Protein AF-A0AAX4AL35-F1 (afdb_monomer_lite)

Structure (mmCIF, N/CA/C/O backbone):
data_AF-A0AAX4AL35-F1
#
_entry.id   AF-A0AAX4AL35-F1
#
loop_
_atom_site.group_PDB
_atom_site.id
_atom_site.type_symbol
_atom_site.label_atom_id
_atom_site.label_alt_id
_atom_site.label_comp_id
_atom_site.label_asym_id
_atom_site.label_entity_id
_atom_site.label_seq_id
_atom_site.pdbx_PDB_ins_code
_atom_site.Cartn_x
_atom_site.Cartn_y
_atom_site.Cartn_z
_atom_site.occupancy
_atom_site.B_iso_or_equiv
_atom_site.auth_seq_id
_atom_site.auth_comp_id
_atom_site.auth_asym_id
_atom_site.auth_atom_id
_atom_site.pdbx_PDB_model_num
ATOM 1 N N . MET A 1 1 ? 37.968 -9.953 -41.962 1.00 56.62 1 MET A N 1
ATOM 2 C CA . MET A 1 1 ? 36.852 -9.173 -42.548 1.00 56.62 1 MET A CA 1
ATOM 3 C C . MET A 1 1 ? 35.484 -9.630 -42.019 1.00 56.62 1 MET A C 1
ATOM 5 O O . MET A 1 1 ? 34.778 -8.810 -41.446 1.00 56.62 1 MET A O 1
ATOM 9 N N . SER A 1 2 ? 35.133 -10.922 -42.108 1.00 58.47 2 SER A N 1
ATOM 10 C CA . SER A 1 2 ? 33.826 -11.480 -41.683 1.00 58.47 2 SER A CA 1
ATOM 11 C C . SER A 1 2 ? 33.411 -11.141 -40.239 1.00 58.47 2 SER A C 1
ATOM 13 O O . SER A 1 2 ? 32.358 -10.548 -40.029 1.00 58.47 2 SER A O 1
ATOM 15 N N . LEU A 1 3 ? 34.274 -11.395 -39.247 1.00 52.25 3 LEU A N 1
ATOM 16 C CA . LEU A 1 3 ? 33.998 -11.146 -37.816 1.00 52.25 3 LEU A CA 1
ATOM 17 C C . LEU A 1 3 ? 33.695 -9.676 -37.461 1.00 52.25 3 LEU A C 1
ATOM 19 O O . LEU A 1 3 ? 32.993 -9.398 -36.490 1.00 52.25 3 LEU A O 1
ATOM 23 N N . ILE A 1 4 ? 34.238 -8.722 -38.224 1.00 65.88 4 ILE A N 1
ATOM 24 C CA . ILE A 1 4 ? 34.006 -7.282 -38.016 1.00 65.88 4 ILE A CA 1
ATOM 25 C C . ILE A 1 4 ? 32.660 -6.875 -38.629 1.00 65.88 4 ILE A C 1
ATO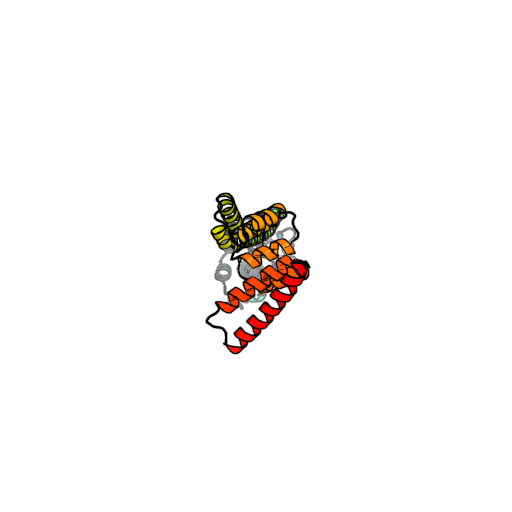M 27 O O . ILE A 1 4 ? 31.941 -6.060 -38.053 1.00 65.88 4 ILE A O 1
ATOM 31 N N . LEU A 1 5 ? 32.302 -7.465 -39.771 1.00 71.19 5 LEU A N 1
ATOM 32 C CA . LEU A 1 5 ? 31.045 -7.209 -40.473 1.00 71.19 5 LEU A CA 1
ATOM 33 C C . LEU A 1 5 ? 29.833 -7.808 -39.743 1.00 71.19 5 LEU A C 1
ATOM 35 O O . LEU A 1 5 ? 28.769 -7.197 -39.754 1.00 71.19 5 LEU A O 1
ATOM 39 N N . GLU A 1 6 ? 29.990 -8.937 -39.041 1.00 70.25 6 GLU A N 1
ATOM 40 C CA . GLU A 1 6 ? 28.919 -9.528 -38.217 1.00 70.25 6 GLU A CA 1
ATOM 41 C C . GLU A 1 6 ? 28.481 -8.640 -37.046 1.00 70.25 6 GLU A C 1
ATOM 43 O O . GLU A 1 6 ? 27.330 -8.701 -36.615 1.00 70.25 6 GLU A O 1
ATOM 48 N N . ARG A 1 7 ? 29.384 -7.800 -36.525 1.00 71.69 7 ARG A N 1
ATOM 49 C CA . ARG A 1 7 ? 29.086 -6.876 -35.420 1.00 71.69 7 ARG A CA 1
ATOM 50 C C . ARG A 1 7 ? 28.431 -5.573 -35.881 1.00 71.69 7 ARG A C 1
ATOM 52 O O . ARG A 1 7 ? 28.004 -4.794 -35.032 1.00 71.69 7 ARG A O 1
ATOM 59 N N . LYS A 1 8 ? 28.370 -5.325 -37.193 1.00 82.00 8 LYS A N 1
ATOM 60 C CA . LYS A 1 8 ? 27.785 -4.116 -37.779 1.00 82.00 8 LYS A CA 1
ATOM 61 C C . LYS A 1 8 ? 26.294 -4.291 -38.049 1.00 82.00 8 LYS A C 1
ATOM 63 O O . LYS A 1 8 ? 25.829 -5.336 -38.513 1.00 82.00 8 LYS A O 1
ATOM 68 N N . SER A 1 9 ? 25.540 -3.229 -37.797 1.00 86.00 9 SER A N 1
ATOM 69 C CA . SER A 1 9 ? 24.125 -3.136 -38.162 1.00 86.00 9 SER A CA 1
ATOM 70 C C . SER A 1 9 ? 23.922 -3.275 -39.681 1.00 86.00 9 SER A C 1
ATOM 72 O O . SER A 1 9 ? 24.859 -3.152 -40.470 1.00 86.00 9 SER A O 1
ATOM 74 N N . GLU A 1 10 ? 22.693 -3.569 -40.115 1.00 85.94 10 GLU A N 1
ATOM 75 C CA . GLU A 1 10 ? 22.352 -3.614 -41.550 1.00 85.94 10 GLU A CA 1
ATOM 76 C C . GLU A 1 10 ? 22.620 -2.260 -42.232 1.00 85.94 10 GLU A C 1
ATOM 78 O O . GLU A 1 10 ? 23.186 -2.233 -43.322 1.00 85.94 10 GLU A O 1
ATOM 83 N N . LEU A 1 11 ? 22.315 -1.142 -41.560 1.00 87.44 11 LEU A N 1
ATOM 84 C CA . LEU A 1 11 ? 22.583 0.212 -42.060 1.00 87.44 11 LEU A CA 1
ATOM 85 C C . LEU A 1 11 ? 24.074 0.466 -42.297 1.00 87.44 11 LEU A C 1
ATOM 87 O O . LEU A 1 11 ? 24.451 0.926 -43.370 1.00 87.44 11 LEU A O 1
ATOM 91 N N . GLU A 1 12 ? 24.926 0.121 -41.331 1.00 87.06 12 GLU A N 1
ATOM 92 C CA . GLU A 1 12 ? 26.377 0.283 -41.477 1.00 87.06 12 GLU A CA 1
ATOM 93 C C . GLU A 1 12 ? 26.938 -0.587 -42.609 1.00 87.06 12 GLU A C 1
ATOM 95 O O . GLU A 1 12 ? 27.861 -0.176 -43.304 1.00 87.06 12 GLU A O 1
ATOM 100 N N . ARG A 1 13 ? 26.388 -1.790 -42.821 1.00 89.88 13 ARG A N 1
ATOM 101 C CA . ARG A 1 13 ? 26.789 -2.659 -43.939 1.00 89.88 13 ARG A CA 1
ATOM 102 C C . ARG A 1 13 ? 26.385 -2.070 -45.291 1.00 89.88 13 ARG A C 1
ATOM 104 O O . ARG A 1 13 ? 27.194 -2.092 -46.212 1.00 89.88 13 ARG A O 1
ATOM 111 N N . LEU A 1 14 ? 25.186 -1.498 -45.400 1.00 91.25 14 LEU A N 1
ATOM 112 C CA . LEU A 1 14 ? 24.745 -0.785 -46.605 1.00 91.25 14 LEU A CA 1
ATOM 113 C C . LEU A 1 14 ? 25.634 0.436 -46.897 1.00 91.25 14 LEU A C 1
ATOM 115 O O . LEU A 1 14 ? 26.021 0.646 -48.042 1.00 91.25 14 LEU A O 1
ATOM 119 N N . GLU A 1 15 ? 26.021 1.201 -45.873 1.00 89.81 15 GLU A N 1
ATOM 120 C CA . GLU A 1 15 ? 26.948 2.335 -46.022 1.00 89.81 15 GLU A CA 1
ATOM 121 C C . GLU A 1 15 ? 28.336 1.899 -46.520 1.00 89.81 15 GLU A C 1
ATOM 123 O O . GLU A 1 15 ? 28.905 2.558 -47.392 1.00 89.81 15 GLU A O 1
ATOM 128 N N . LEU A 1 16 ? 28.856 0.764 -46.039 1.00 88.88 16 LEU A N 1
ATOM 129 C CA . LEU A 1 16 ? 30.120 0.202 -46.531 1.00 88.88 16 LEU A CA 1
ATOM 130 C C . LEU A 1 16 ? 30.044 -0.184 -48.015 1.00 88.88 16 LEU A C 1
ATOM 132 O O . LEU A 1 16 ? 30.993 0.050 -48.756 1.00 88.88 16 LEU A O 1
ATOM 136 N N . ILE A 1 17 ? 28.922 -0.734 -48.482 1.00 90.38 17 ILE A N 1
ATOM 137 C CA . ILE A 1 17 ? 28.759 -1.093 -49.902 1.00 90.38 17 ILE A CA 1
ATOM 138 C C . ILE A 1 17 ? 28.773 0.158 -50.786 1.00 90.38 17 ILE A C 1
ATOM 140 O O . ILE A 1 17 ? 29.385 0.156 -51.853 1.00 90.38 17 ILE A O 1
ATOM 144 N N . LEU A 1 18 ? 28.181 1.265 -50.329 1.00 89.50 18 LEU A N 1
ATOM 145 C CA . LEU A 1 18 ? 28.255 2.535 -51.060 1.00 89.50 18 LEU A CA 1
ATOM 146 C C . LEU A 1 18 ? 29.683 3.077 -51.150 1.00 89.50 18 LEU A C 1
ATOM 148 O O . LEU A 1 18 ? 30.067 3.658 -52.162 1.00 89.50 18 LEU A O 1
ATOM 152 N N . GLN A 1 19 ? 30.503 2.855 -50.124 1.00 88.12 19 GLN A N 1
ATOM 153 C CA . GLN A 1 19 ? 31.914 3.245 -50.146 1.00 88.12 19 GLN A CA 1
ATOM 154 C C . GLN A 1 19 ? 32.752 2.411 -51.131 1.00 88.12 19 GLN A C 1
ATOM 156 O O . GLN A 1 19 ? 33.795 2.889 -51.581 1.00 88.12 19 GLN A O 1
ATOM 161 N N . LEU A 1 20 ? 32.303 1.212 -51.537 1.00 87.31 20 LEU A N 1
ATOM 162 C CA . LEU A 1 20 ? 33.009 0.397 -52.537 1.00 87.31 20 LEU A CA 1
ATOM 163 C C . LEU A 1 20 ? 33.125 1.095 -53.893 1.00 87.31 20 LEU A C 1
ATOM 165 O O . LEU A 1 20 ? 34.033 0.775 -54.653 1.00 87.31 20 LEU A O 1
ATOM 169 N N . LYS A 1 21 ? 32.262 2.069 -54.215 1.00 84.75 21 LYS A N 1
ATOM 170 C CA . LYS A 1 21 ? 32.404 2.864 -55.447 1.00 84.75 21 LYS A CA 1
ATOM 171 C C . LYS A 1 21 ? 33.774 3.542 -55.559 1.00 84.75 21 LYS A C 1
ATOM 173 O O . LYS A 1 21 ? 34.277 3.733 -56.655 1.00 84.75 21 LYS A O 1
ATOM 178 N N . ASN A 1 22 ? 34.439 3.836 -54.442 1.00 82.06 22 ASN A N 1
ATOM 179 C CA . ASN A 1 22 ? 35.772 4.440 -54.463 1.00 82.06 22 ASN A CA 1
ATOM 180 C C . ASN A 1 22 ? 36.826 3.492 -55.073 1.00 82.06 22 ASN A C 1
ATOM 182 O O . ASN A 1 22 ? 37.839 3.945 -55.607 1.00 82.06 22 ASN A O 1
ATOM 186 N N . LEU A 1 23 ? 36.573 2.179 -55.071 1.00 81.06 23 LEU A N 1
ATOM 187 C CA . LEU A 1 23 ? 37.436 1.182 -55.705 1.00 81.06 23 LEU A CA 1
ATOM 188 C C . LEU A 1 23 ? 37.357 1.206 -57.237 1.00 81.06 23 LEU A C 1
ATOM 190 O O . LEU A 1 23 ? 38.329 0.819 -57.886 1.00 81.06 23 LEU A O 1
ATOM 194 N N . THR A 1 24 ? 36.252 1.680 -57.826 1.00 78.00 24 THR A N 1
ATOM 195 C CA . THR A 1 24 ? 36.117 1.783 -59.291 1.00 78.00 24 THR A CA 1
ATOM 196 C C . THR A 1 24 ? 36.925 2.957 -59.850 1.00 78.00 24 THR A C 1
ATOM 198 O O . THR A 1 24 ? 37.466 2.865 -60.951 1.00 78.00 24 THR A O 1
ATOM 201 N N . ALA A 1 25 ? 37.131 4.016 -59.056 1.00 71.06 25 ALA A N 1
ATOM 202 C CA . ALA A 1 25 ? 37.946 5.178 -59.427 1.00 71.06 25 ALA A CA 1
ATOM 203 C C . ALA A 1 25 ? 39.440 4.849 -59.652 1.00 71.06 25 ALA A C 1
ATOM 205 O O . ALA A 1 25 ? 40.160 5.604 -60.305 1.00 71.06 25 ALA A O 1
ATOM 206 N N . HIS A 1 26 ? 39.917 3.707 -59.146 1.00 65.50 26 HIS A N 1
ATOM 207 C CA . HIS A 1 26 ? 41.312 3.273 -59.262 1.00 65.50 26 HIS A CA 1
ATOM 208 C C . HIS A 1 26 ? 41.645 2.591 -60.607 1.00 65.50 26 HIS A C 1
ATOM 210 O O . HIS A 1 26 ? 42.799 2.226 -60.832 1.00 65.50 26 HIS A O 1
ATOM 216 N N . ASN A 1 27 ? 40.670 2.455 -61.514 1.00 64.88 27 ASN A N 1
ATOM 217 C CA . ASN A 1 27 ? 40.798 1.785 -62.815 1.00 64.88 27 ASN A CA 1
ATOM 218 C C . ASN A 1 27 ? 41.377 2.679 -63.942 1.00 64.88 27 ASN A C 1
ATOM 220 O O . ASN A 1 27 ? 40.957 2.604 -65.094 1.00 64.88 27 ASN A O 1
ATOM 224 N N . SER A 1 28 ? 42.310 3.585 -63.632 1.00 62.38 28 SER A N 1
ATOM 225 C CA . SER A 1 28 ? 42.881 4.507 -64.629 1.00 62.38 28 SER A CA 1
ATOM 226 C C . SER A 1 28 ? 44.272 4.069 -65.113 1.00 62.38 28 SER A C 1
ATOM 228 O O . SER A 1 28 ? 45.209 3.892 -64.331 1.00 62.38 28 SER A O 1
ATOM 230 N N . GLY A 1 29 ? 44.420 3.928 -66.436 1.00 72.56 29 GLY A N 1
ATOM 231 C CA . GLY A 1 29 ? 45.704 3.724 -67.116 1.00 72.56 29 GLY A CA 1
ATOM 232 C C . GLY A 1 29 ? 46.211 2.274 -67.116 1.00 72.56 29 GLY A C 1
ATOM 233 O O . GLY A 1 29 ? 45.553 1.376 -67.635 1.00 72.56 29 GLY A O 1
ATOM 234 N N . TYR A 1 30 ? 47.418 2.062 -66.582 1.00 76.88 30 TYR A N 1
ATOM 235 C CA . TYR A 1 30 ? 48.136 0.774 -66.593 1.00 76.88 30 TYR A CA 1
ATOM 236 C C . TYR A 1 30 ? 47.832 -0.122 -65.384 1.00 76.88 30 TYR A C 1
ATOM 238 O O . TYR A 1 30 ? 48.336 -1.243 -65.315 1.00 76.88 30 TYR A O 1
ATOM 246 N N . LYS A 1 31 ? 47.041 0.370 -64.424 1.00 84.19 31 LYS A N 1
ATOM 247 C CA . LYS A 1 31 ? 46.682 -0.342 -63.195 1.00 84.19 31 LYS A CA 1
ATOM 248 C C . LYS A 1 31 ? 45.568 -1.346 -63.459 1.00 84.19 31 LYS A C 1
ATOM 250 O O . LYS A 1 31 ? 44.579 -1.013 -64.104 1.00 84.19 31 LYS A O 1
ATOM 255 N N . VAL A 1 32 ? 45.711 -2.544 -62.911 1.00 86.25 32 VAL A N 1
ATOM 256 C CA . VAL A 1 32 ? 44.719 -3.615 -63.009 1.00 86.25 32 VAL A CA 1
ATOM 257 C C . VAL A 1 32 ? 44.302 -4.008 -61.588 1.00 86.25 32 VAL A C 1
ATOM 259 O O . VAL A 1 32 ? 45.086 -4.629 -60.865 1.00 86.25 32 VAL A O 1
ATOM 262 N N . PRO A 1 33 ? 43.111 -3.592 -61.125 1.00 85.56 33 PRO A N 1
ATOM 263 C CA . PRO A 1 33 ? 42.657 -3.902 -59.775 1.00 85.56 33 PRO A CA 1
ATOM 264 C C . PRO A 1 33 ? 42.332 -5.392 -59.612 1.00 85.56 33 PRO A C 1
ATOM 266 O O . PRO A 1 33 ? 41.860 -6.043 -60.541 1.00 85.56 33 PRO A O 1
ATOM 269 N N . PHE A 1 34 ? 42.537 -5.911 -58.400 1.00 86.25 34 PHE A N 1
ATOM 270 C CA . PHE A 1 34 ? 42.090 -7.244 -57.997 1.00 86.25 34 PHE A CA 1
ATOM 271 C C . PHE A 1 34 ? 41.131 -7.112 -56.815 1.00 86.25 34 PHE A C 1
ATOM 273 O O . PHE A 1 34 ? 41.547 -6.776 -55.703 1.00 86.25 34 PHE A O 1
ATOM 280 N N . VAL A 1 35 ? 39.838 -7.331 -57.052 1.00 87.12 35 VAL A N 1
ATOM 281 C CA . VAL A 1 35 ? 38.816 -7.189 -56.013 1.00 87.12 35 VAL A CA 1
ATOM 282 C C . VAL A 1 35 ? 38.736 -8.494 -55.240 1.00 87.12 35 VAL A C 1
ATOM 284 O O . VAL A 1 35 ? 38.246 -9.505 -55.729 1.00 87.12 35 VAL A O 1
ATOM 287 N N . HIS A 1 36 ? 39.246 -8.460 -54.014 1.00 88.19 36 HIS A N 1
ATOM 288 C CA . HIS A 1 36 ? 39.177 -9.568 -53.075 1.00 88.19 36 HIS A CA 1
ATOM 289 C C . HIS A 1 36 ? 39.130 -9.008 -51.649 1.00 88.19 36 HIS A C 1
ATOM 291 O O . HIS A 1 36 ? 39.861 -8.053 -51.370 1.00 88.19 36 HIS A O 1
ATOM 297 N N . PRO A 1 37 ? 38.332 -9.571 -50.722 1.00 87.25 37 PRO A N 1
ATOM 298 C CA . PRO A 1 37 ? 38.239 -9.058 -49.355 1.00 87.25 37 PRO A CA 1
ATOM 299 C C . PRO A 1 37 ? 39.580 -8.980 -48.618 1.00 87.25 37 PRO A C 1
ATOM 301 O O . PRO A 1 37 ? 39.760 -8.104 -47.782 1.00 87.25 37 PRO A O 1
ATOM 304 N N . GLU A 1 38 ? 40.517 -9.885 -48.911 1.00 87.62 38 GLU A N 1
ATOM 305 C CA . GLU A 1 38 ? 41.868 -9.868 -48.320 1.00 87.62 38 GLU A CA 1
ATOM 306 C C . GLU A 1 38 ? 42.807 -8.860 -48.992 1.00 87.62 38 GLU A C 1
ATOM 308 O O . GLU A 1 38 ? 43.805 -8.459 -48.403 1.00 87.62 38 GLU A O 1
ATOM 313 N N . ASN A 1 39 ? 42.476 -8.422 -50.208 1.00 88.00 39 ASN A N 1
ATOM 314 C CA . ASN A 1 39 ? 43.244 -7.428 -50.948 1.00 88.00 39 ASN A CA 1
ATOM 315 C C . ASN A 1 39 ? 42.736 -5.995 -50.717 1.00 88.00 39 ASN A C 1
ATOM 317 O O . ASN A 1 39 ? 43.197 -5.057 -51.366 1.00 88.00 39 ASN A O 1
ATOM 321 N N . ILE A 1 40 ? 41.759 -5.809 -49.829 1.00 87.19 40 ILE A N 1
ATOM 322 C CA . ILE A 1 40 ? 41.099 -4.527 -49.597 1.00 87.19 40 ILE A CA 1
ATOM 323 C C . ILE A 1 40 ? 41.179 -4.177 -48.115 1.00 87.19 40 ILE A C 1
ATOM 325 O O . ILE A 1 40 ? 40.872 -4.986 -47.241 1.00 87.19 40 ILE A O 1
ATOM 329 N N . PHE A 1 41 ? 41.542 -2.931 -47.833 1.00 84.94 41 PHE A N 1
ATOM 330 C CA . PHE A 1 41 ? 41.571 -2.380 -46.485 1.00 84.94 41 PHE A CA 1
ATOM 331 C C . PHE A 1 41 ? 40.842 -1.037 -46.441 1.00 84.94 41 PHE A C 1
ATOM 333 O O . PHE A 1 41 ? 40.710 -0.345 -47.451 1.00 84.94 41 PHE A O 1
ATOM 340 N N . LEU A 1 42 ? 40.330 -0.697 -45.259 1.00 80.31 42 LEU A N 1
ATOM 341 C CA . LEU A 1 42 ? 39.580 0.530 -45.009 1.00 80.31 42 LEU A CA 1
ATOM 342 C C . LEU A 1 42 ? 40.461 1.492 -44.202 1.00 80.31 42 LEU A C 1
ATOM 344 O O . LEU A 1 42 ? 40.741 1.218 -43.035 1.00 80.31 42 LEU A O 1
ATOM 348 N N . ILE A 1 43 ? 40.875 2.608 -44.808 1.00 76.56 43 ILE A N 1
ATOM 349 C CA . ILE A 1 43 ? 41.544 3.726 -44.119 1.00 76.56 43 ILE A CA 1
ATOM 350 C C . ILE A 1 43 ? 40.626 4.936 -44.161 1.00 76.56 43 ILE A C 1
ATOM 352 O O . ILE A 1 43 ? 40.193 5.338 -45.237 1.00 76.56 43 ILE A O 1
ATOM 356 N N . ASP A 1 44 ? 40.329 5.514 -42.995 1.00 72.00 44 ASP A N 1
ATOM 357 C CA . ASP A 1 44 ? 39.566 6.763 -42.857 1.00 72.00 44 ASP A CA 1
ATOM 358 C C . ASP A 1 44 ? 38.249 6.795 -43.658 1.00 72.00 44 ASP A C 1
ATOM 360 O O . ASP A 1 44 ? 37.837 7.823 -44.191 1.00 72.00 44 ASP A O 1
ATOM 364 N N . GLY A 1 45 ? 37.569 5.645 -43.757 1.00 71.06 45 GLY A N 1
ATOM 365 C CA . GLY A 1 45 ? 36.305 5.512 -44.491 1.00 71.06 45 GLY A CA 1
ATOM 366 C C . GLY A 1 45 ? 36.445 5.333 -46.008 1.00 71.06 45 GLY A C 1
ATOM 367 O O . GLY A 1 45 ? 35.434 5.333 -46.705 1.00 71.06 45 GLY A O 1
ATOM 368 N N . ASN A 1 46 ? 37.665 5.147 -46.521 1.00 77.19 46 ASN A N 1
ATOM 369 C CA . ASN A 1 46 ? 37.944 4.868 -47.926 1.00 77.19 46 ASN A CA 1
ATOM 370 C C . ASN A 1 46 ? 38.558 3.480 -48.112 1.00 77.19 46 ASN A C 1
ATOM 372 O O . ASN A 1 46 ? 39.496 3.093 -47.412 1.00 77.19 46 ASN A O 1
ATOM 376 N N . PHE A 1 47 ? 38.017 2.734 -49.073 1.00 83.00 47 PHE A N 1
ATOM 377 C CA . PHE A 1 47 ? 38.568 1.448 -49.467 1.00 83.00 47 PHE A CA 1
ATOM 378 C C . PHE A 1 47 ? 39.742 1.632 -50.425 1.00 83.00 47 PHE A C 1
ATOM 380 O O . PHE A 1 47 ? 39.630 2.348 -51.421 1.00 83.00 47 PHE A O 1
ATOM 387 N N . SER A 1 48 ? 40.832 0.929 -50.132 1.00 82.88 48 SER A N 1
ATOM 388 C CA . SER A 1 48 ? 42.061 0.918 -50.922 1.00 82.88 48 SER A CA 1
ATOM 389 C C . SER A 1 48 ? 42.521 -0.516 -51.169 1.00 82.88 48 SER A C 1
ATOM 391 O O . SER A 1 48 ? 42.277 -1.405 -50.350 1.00 82.88 48 SER A O 1
ATOM 393 N N . TYR A 1 49 ? 43.202 -0.738 -52.294 1.00 86.25 49 TYR A N 1
ATOM 394 C CA . TYR A 1 49 ? 43.805 -2.029 -52.627 1.00 86.25 49 TYR A CA 1
ATOM 395 C C . TYR A 1 49 ? 45.183 -2.173 -51.985 1.00 86.25 49 TYR A C 1
ATOM 397 O O . TYR A 1 49 ? 45.995 -1.251 -52.068 1.00 86.25 49 TYR A O 1
ATOM 405 N N . VAL A 1 50 ? 45.461 -3.331 -51.382 1.00 86.62 50 VAL A N 1
ATOM 406 C CA . VAL A 1 50 ? 46.805 -3.687 -50.892 1.00 86.62 50 VAL A CA 1
ATOM 407 C C . VAL A 1 50 ? 47.730 -3.954 -52.078 1.00 86.62 50 VAL A C 1
ATOM 409 O O . VAL A 1 50 ? 48.846 -3.446 -52.134 1.00 86.62 50 VAL A O 1
ATOM 412 N N . HIS A 1 51 ? 47.234 -4.716 -53.051 1.00 88.44 51 HIS A N 1
ATOM 413 C CA . HIS A 1 51 ? 47.931 -5.091 -54.270 1.00 88.44 51 HIS A CA 1
ATOM 414 C C . HIS A 1 51 ? 47.164 -4.631 -55.510 1.00 88.44 51 HIS A C 1
ATOM 416 O O . HIS A 1 51 ? 45.954 -4.844 -55.629 1.00 88.44 51 HIS A O 1
ATOM 422 N N . ILE A 1 52 ? 47.884 -4.028 -56.454 1.00 87.25 52 ILE A N 1
ATOM 423 C CA . ILE A 1 52 ? 47.365 -3.587 -57.751 1.00 87.25 52 ILE A CA 1
ATOM 424 C C . ILE A 1 52 ? 48.295 -4.146 -58.828 1.00 87.25 52 ILE A C 1
ATOM 426 O O . ILE A 1 52 ? 49.508 -3.952 -58.767 1.00 87.25 52 ILE A O 1
ATOM 430 N N . GLY A 1 53 ? 47.722 -4.830 -59.815 1.00 87.25 53 GLY A N 1
ATOM 431 C CA . GLY A 1 53 ? 48.456 -5.322 -60.973 1.00 87.25 53 GLY A CA 1
ATOM 432 C C . GLY A 1 53 ? 48.852 -4.201 -61.933 1.00 87.25 53 GLY A C 1
ATOM 433 O O . GLY A 1 53 ? 48.310 -3.093 -61.896 1.00 87.25 53 GLY A O 1
ATOM 434 N N . ILE A 1 54 ? 49.805 -4.490 -62.811 1.00 85.88 54 ILE A N 1
ATOM 435 C CA . ILE A 1 54 ? 50.298 -3.568 -63.835 1.00 85.88 54 ILE A CA 1
ATOM 436 C C . ILE A 1 54 ? 50.319 -4.316 -65.162 1.00 85.88 54 ILE A C 1
ATOM 438 O O . ILE A 1 54 ? 50.879 -5.414 -65.243 1.00 85.88 54 ILE A O 1
ATOM 442 N N . ARG A 1 55 ? 49.744 -3.706 -66.205 1.00 83.00 55 ARG A N 1
ATOM 443 C CA . ARG A 1 55 ? 49.783 -4.250 -67.570 1.00 83.00 55 ARG A CA 1
ATOM 444 C C . ARG A 1 55 ? 51.222 -4.579 -67.966 1.00 83.00 55 ARG A C 1
ATOM 446 O O . ARG A 1 55 ? 52.107 -3.750 -67.789 1.00 83.00 55 ARG A O 1
ATOM 453 N N . GLU A 1 56 ? 51.431 -5.795 -68.464 1.00 80.81 56 GLU A N 1
ATOM 454 C CA . GLU A 1 56 ? 52.737 -6.298 -68.927 1.00 80.81 56 GLU A CA 1
ATOM 455 C C . GLU A 1 56 ? 53.859 -6.330 -67.866 1.00 80.81 56 GLU A C 1
ATOM 457 O O . GLU A 1 56 ? 55.028 -6.464 -68.215 1.00 80.81 56 GLU A O 1
ATOM 462 N N . GLY A 1 57 ? 53.534 -6.239 -66.569 1.00 83.44 57 GLY A N 1
ATOM 463 C CA . GLY A 1 57 ? 54.550 -6.225 -65.508 1.00 83.44 57 GLY A CA 1
ATOM 464 C C . GLY A 1 57 ? 54.206 -7.074 -64.291 1.00 83.44 57 GLY A C 1
ATOM 465 O O . GLY A 1 57 ? 54.973 -7.952 -63.905 1.00 83.44 57 GLY A O 1
ATOM 466 N N . VAL A 1 58 ? 53.051 -6.826 -63.672 1.00 86.06 58 VAL A N 1
ATOM 467 C CA . VAL A 1 58 ? 52.688 -7.425 -62.379 1.00 86.06 58 VAL A CA 1
ATOM 468 C C . VAL A 1 58 ? 51.281 -7.998 -62.463 1.00 86.06 58 VAL A C 1
ATOM 470 O O . VAL A 1 58 ? 50.354 -7.296 -62.849 1.00 86.06 58 VAL A O 1
ATOM 473 N N . ALA A 1 59 ? 51.101 -9.267 -62.093 1.00 84.75 59 ALA A N 1
ATOM 474 C CA . ALA A 1 59 ? 49.782 -9.899 -62.085 1.00 84.75 59 ALA A CA 1
ATOM 475 C C . ALA A 1 59 ? 48.830 -9.216 -61.079 1.00 84.75 59 ALA A C 1
ATOM 477 O O . ALA A 1 59 ? 49.283 -8.907 -59.980 1.00 84.75 59 ALA A O 1
ATOM 478 N N . PRO A 1 60 ? 47.533 -9.018 -61.388 1.00 86.31 60 PRO A N 1
ATOM 479 C CA . PRO A 1 60 ? 46.884 -9.307 -62.671 1.00 86.31 60 PRO A CA 1
ATOM 480 C C . PRO A 1 60 ? 47.332 -8.342 -63.780 1.00 86.31 60 PRO A C 1
ATOM 482 O O . PRO A 1 60 ? 47.415 -7.140 -63.575 1.00 86.31 60 PRO A O 1
ATOM 485 N N . MET A 1 61 ? 47.629 -8.872 -64.968 1.00 84.56 61 MET A N 1
ATOM 486 C CA . MET A 1 61 ? 48.176 -8.074 -66.079 1.00 84.56 61 MET A CA 1
ATOM 487 C C . MET A 1 61 ? 47.101 -7.611 -67.072 1.00 84.56 61 MET A C 1
ATOM 489 O O . MET A 1 61 ? 47.312 -6.633 -67.783 1.00 84.56 61 MET A O 1
ATOM 493 N N . ASN A 1 62 ? 45.943 -8.279 -67.095 1.00 83.81 62 ASN A N 1
ATOM 494 C CA . ASN A 1 62 ? 44.834 -7.990 -68.001 1.00 83.81 62 ASN A CA 1
ATOM 495 C C . ASN A 1 62 ? 43.606 -7.559 -67.206 1.00 83.81 62 ASN A C 1
ATOM 497 O O . ASN A 1 62 ? 43.254 -8.196 -66.214 1.00 83.81 62 ASN A O 1
ATOM 501 N N . PHE A 1 63 ? 42.961 -6.485 -67.655 1.00 84.62 63 PHE A N 1
ATOM 502 C CA . PHE A 1 63 ? 41.707 -6.027 -67.075 1.00 84.62 63 PHE A CA 1
ATOM 503 C C . PHE A 1 63 ? 40.526 -6.680 -67.793 1.00 84.62 63 PHE A C 1
ATOM 505 O O . PHE A 1 63 ? 40.431 -6.599 -69.016 1.00 84.62 63 PHE A O 1
ATOM 512 N N . ASP A 1 64 ? 39.629 -7.276 -67.014 1.00 87.44 64 ASP A N 1
ATOM 513 C CA . ASP A 1 64 ? 38.373 -7.864 -67.469 1.00 87.44 64 ASP A CA 1
ATOM 514 C C . ASP A 1 64 ? 37.224 -7.178 -66.718 1.00 87.44 64 ASP A C 1
ATOM 516 O O . ASP A 1 64 ? 37.129 -7.256 -65.490 1.00 87.44 64 ASP A O 1
ATOM 520 N N . SER A 1 65 ? 36.375 -6.464 -67.458 1.00 85.38 65 SER A N 1
ATOM 521 C CA . SER A 1 65 ? 35.252 -5.712 -66.898 1.00 85.38 65 SER A CA 1
ATOM 522 C C . SER A 1 65 ? 34.149 -6.607 -66.338 1.00 85.38 65 SER A C 1
ATOM 524 O O . SER A 1 65 ? 33.530 -6.234 -65.342 1.00 85.38 65 SER A O 1
ATOM 526 N N . GLU A 1 66 ? 33.906 -7.771 -66.944 1.00 87.12 66 GLU A N 1
ATOM 527 C CA . GLU A 1 66 ? 32.880 -8.712 -66.482 1.00 87.12 66 GLU A CA 1
ATOM 528 C C . GLU A 1 66 ? 33.332 -9.392 -65.193 1.00 87.12 66 GLU A C 1
ATOM 530 O O . GLU A 1 66 ? 32.582 -9.448 -64.213 1.00 87.12 66 GLU A O 1
ATOM 535 N N . LEU A 1 67 ? 34.600 -9.817 -65.150 1.00 88.19 67 LEU A N 1
ATOM 536 C CA . LEU A 1 67 ? 35.211 -10.342 -63.934 1.00 88.19 67 LEU A CA 1
ATOM 537 C C . LEU A 1 67 ? 35.213 -9.288 -62.823 1.00 88.19 67 LEU A C 1
ATOM 539 O O . LEU A 1 67 ? 34.847 -9.591 -61.690 1.00 88.19 67 LEU A O 1
ATOM 543 N N . PHE A 1 68 ? 35.571 -8.041 -63.136 1.00 88.38 68 PHE A N 1
ATOM 544 C CA . PHE A 1 68 ? 35.587 -6.952 -62.160 1.00 88.38 68 PHE A CA 1
ATOM 545 C C . PHE A 1 68 ? 34.189 -6.671 -61.583 1.00 88.38 68 PHE A C 1
ATOM 547 O O . PHE A 1 68 ? 34.043 -6.535 -60.366 1.00 88.38 68 PHE A O 1
ATOM 554 N N . LEU A 1 69 ? 33.146 -6.654 -62.422 1.00 89.44 69 LEU A N 1
ATOM 555 C CA . LEU A 1 69 ? 31.758 -6.517 -61.971 1.00 89.44 69 LEU A CA 1
ATOM 556 C C . LEU A 1 69 ? 31.315 -7.716 -61.118 1.00 89.44 69 LEU A C 1
ATOM 558 O O . LEU A 1 69 ? 30.688 -7.530 -60.075 1.00 89.44 69 LEU A O 1
ATOM 562 N N . SER A 1 70 ? 31.667 -8.940 -61.518 1.00 89.44 70 SER A N 1
ATOM 563 C CA . SER A 1 70 ? 31.361 -10.160 -60.761 1.00 89.44 70 SER A CA 1
ATOM 564 C C . SER A 1 70 ? 32.000 -10.149 -59.368 1.00 89.44 70 SER A C 1
ATOM 566 O O . SER A 1 70 ? 31.321 -10.351 -58.358 1.00 89.44 70 SER A O 1
ATOM 568 N N . GLN A 1 71 ? 33.286 -9.799 -59.284 1.00 89.94 71 GLN A N 1
ATOM 569 C CA . GLN A 1 71 ? 34.001 -9.659 -58.015 1.00 89.94 71 GLN A CA 1
ATOM 570 C C . GLN A 1 71 ? 33.392 -8.554 -57.137 1.00 89.94 71 GLN A C 1
ATOM 572 O O . GLN A 1 71 ? 33.250 -8.706 -55.924 1.00 89.94 71 GLN A O 1
ATOM 577 N N . TYR A 1 72 ? 32.960 -7.446 -57.740 1.00 90.00 72 TYR A N 1
ATOM 578 C CA . TYR A 1 72 ? 32.292 -6.361 -57.025 1.00 90.00 72 TYR A CA 1
ATOM 579 C C . TYR A 1 72 ? 30.924 -6.767 -56.457 1.00 90.00 72 TYR A C 1
ATOM 581 O O . TYR A 1 72 ? 30.601 -6.439 -55.307 1.00 90.00 72 TYR A O 1
ATOM 589 N N . LYS A 1 73 ? 30.130 -7.526 -57.224 1.00 90.75 73 LYS A N 1
ATOM 590 C CA . LYS A 1 73 ? 28.875 -8.132 -56.751 1.00 90.75 73 LYS A CA 1
ATOM 591 C C . LYS A 1 73 ? 29.140 -9.082 -55.591 1.00 90.75 73 LYS A C 1
ATOM 593 O O . LYS A 1 73 ? 28.518 -8.941 -54.541 1.00 90.75 73 LYS A O 1
ATOM 598 N N . ALA A 1 74 ? 30.093 -10.000 -55.746 1.00 90.75 74 ALA A N 1
ATOM 599 C CA . ALA A 1 74 ? 30.456 -10.966 -54.714 1.00 90.75 74 ALA A CA 1
ATOM 600 C C . ALA A 1 74 ? 30.928 -10.281 -53.423 1.00 90.75 74 ALA A C 1
ATOM 602 O O . ALA A 1 74 ? 30.536 -10.683 -52.329 1.00 90.75 74 ALA A O 1
ATOM 603 N N . LEU A 1 75 ? 31.694 -9.192 -53.532 1.00 90.19 75 LEU A N 1
ATOM 604 C CA . LEU A 1 75 ? 32.120 -8.402 -52.379 1.00 90.19 75 LEU A CA 1
ATOM 605 C C . LEU A 1 75 ? 30.934 -7.706 -51.697 1.00 90.19 75 LEU A C 1
ATOM 607 O O . LEU A 1 75 ? 30.808 -7.768 -50.475 1.00 90.19 75 LEU A O 1
ATOM 611 N N . SER A 1 76 ? 30.037 -7.094 -52.472 1.00 91.00 76 SER A N 1
ATOM 612 C CA . SER A 1 76 ? 28.818 -6.460 -51.949 1.00 91.00 76 SER A CA 1
ATOM 613 C C . SER A 1 76 ? 27.931 -7.474 -51.214 1.00 91.00 76 SER A C 1
ATOM 615 O O . SER A 1 76 ? 27.456 -7.214 -50.106 1.00 91.00 76 SER A O 1
ATOM 617 N N . LEU A 1 77 ? 27.770 -8.668 -51.789 1.00 90.75 77 LEU A N 1
ATOM 618 C CA . LEU A 1 77 ? 27.017 -9.778 -51.207 1.00 90.75 77 LEU A CA 1
ATOM 619 C C . LEU A 1 77 ? 27.674 -10.333 -49.940 1.00 90.75 77 LEU A C 1
ATOM 621 O O . LEU A 1 77 ? 26.965 -10.591 -48.968 1.00 90.75 77 LEU A O 1
ATOM 625 N N . ALA A 1 78 ? 29.003 -10.451 -49.910 1.00 89.88 78 ALA A N 1
ATOM 626 C CA . ALA A 1 78 ? 29.755 -10.865 -48.726 1.00 89.88 78 ALA A CA 1
ATOM 627 C C . ALA A 1 78 ? 29.647 -9.845 -47.579 1.00 89.88 78 ALA A C 1
ATOM 629 O O . ALA A 1 78 ? 29.578 -10.230 -46.411 1.00 89.88 78 ALA A O 1
ATOM 630 N N . ILE A 1 79 ? 29.574 -8.545 -47.890 1.00 89.38 79 ILE A N 1
ATOM 631 C CA . ILE A 1 79 ? 29.333 -7.496 -46.886 1.00 89.38 79 ILE A CA 1
ATOM 632 C C . ILE A 1 79 ? 27.911 -7.588 -46.318 1.00 89.38 79 ILE A C 1
ATOM 634 O O . ILE A 1 79 ? 27.730 -7.459 -45.104 1.00 89.38 79 ILE A O 1
ATOM 638 N N . LEU A 1 80 ? 26.903 -7.852 -47.156 1.00 89.00 80 LEU A N 1
ATOM 639 C CA . LEU A 1 80 ? 25.517 -8.043 -46.707 1.00 89.00 80 LEU A CA 1
ATOM 640 C C . LEU A 1 80 ? 25.326 -9.327 -45.906 1.00 89.00 80 LEU A C 1
ATOM 642 O O . LEU A 1 80 ? 24.616 -9.320 -44.898 1.00 89.00 80 LEU A O 1
ATOM 646 N N . ASN A 1 81 ? 25.978 -10.406 -46.326 1.00 87.38 81 ASN A N 1
ATOM 647 C CA . ASN A 1 81 ? 25.821 -11.749 -45.787 1.00 87.38 81 ASN A CA 1
ATOM 648 C C . ASN A 1 81 ? 27.138 -12.226 -45.159 1.00 87.38 81 ASN A C 1
ATOM 650 O O . ASN A 1 81 ? 27.778 -13.129 -45.693 1.00 87.38 81 ASN A O 1
ATOM 654 N N . PRO A 1 82 ? 27.535 -11.687 -43.990 1.00 84.44 82 PRO A N 1
ATOM 655 C CA . PRO A 1 82 ? 28.866 -11.918 -43.421 1.00 84.44 82 PRO A CA 1
ATOM 656 C C . PRO A 1 82 ? 29.146 -13.377 -43.018 1.00 84.44 82 PRO A C 1
ATOM 658 O O . PRO A 1 82 ? 30.293 -13.724 -42.746 1.00 84.44 82 PRO A O 1
ATOM 661 N N . LYS A 1 83 ? 28.111 -14.228 -42.993 1.00 84.81 83 LYS A N 1
ATOM 662 C CA . LYS A 1 83 ? 28.198 -15.672 -42.719 1.00 84.81 83 LYS A CA 1
ATOM 663 C C . LYS A 1 83 ? 28.622 -16.506 -43.930 1.00 84.81 83 LYS A C 1
ATOM 665 O O . LYS A 1 83 ? 28.901 -17.690 -43.772 1.00 84.81 83 LYS A O 1
ATOM 670 N N . ILE A 1 84 ? 28.593 -15.925 -45.124 1.00 85.06 84 ILE A N 1
ATOM 671 C CA . ILE A 1 84 ? 28.911 -16.599 -46.381 1.00 85.06 84 ILE A CA 1
ATOM 672 C C . ILE A 1 84 ? 30.223 -16.006 -46.889 1.00 85.06 84 ILE A C 1
ATOM 674 O O . ILE A 1 84 ? 30.395 -14.785 -46.887 1.00 85.06 84 ILE A O 1
ATOM 678 N N . SER A 1 85 ? 31.171 -16.863 -47.267 1.00 85.94 85 SER A N 1
ATOM 679 C CA . SER A 1 85 ? 32.460 -16.412 -47.789 1.00 85.94 85 SER A CA 1
ATOM 680 C C . SER A 1 85 ? 32.296 -15.770 -49.163 1.00 85.94 85 SER A C 1
ATOM 682 O O . SER A 1 85 ? 31.385 -16.083 -49.929 1.00 85.94 85 SER A O 1
ATOM 684 N N . TYR A 1 86 ? 33.221 -14.870 -49.475 1.00 88.00 86 TYR A N 1
ATOM 685 C CA . TYR A 1 86 ? 33.314 -14.235 -50.781 1.00 88.00 86 TYR A CA 1
ATOM 686 C C . TYR A 1 86 ? 33.454 -15.257 -51.916 1.00 88.00 86 TYR A C 1
ATOM 688 O O . TYR A 1 86 ? 32.742 -15.153 -52.912 1.00 88.00 86 TYR A O 1
ATOM 696 N N . ASP A 1 87 ? 34.292 -16.279 -51.730 1.00 86.56 87 ASP A N 1
ATOM 697 C CA . ASP A 1 87 ? 34.550 -17.310 -52.744 1.00 86.56 87 ASP A CA 1
ATOM 698 C C . ASP A 1 87 ? 33.274 -18.060 -53.142 1.00 86.56 87 ASP A C 1
ATOM 700 O O . ASP A 1 87 ? 33.032 -18.304 -54.322 1.00 86.56 87 ASP A O 1
ATOM 704 N N . ASN A 1 88 ? 32.383 -18.315 -52.179 1.00 85.88 88 ASN A N 1
ATOM 705 C CA . ASN A 1 88 ? 31.109 -18.980 -52.446 1.00 85.88 88 ASN A CA 1
ATOM 706 C C . ASN A 1 88 ? 30.156 -18.118 -53.294 1.00 85.88 88 ASN A C 1
ATOM 708 O O . ASN A 1 88 ? 29.263 -18.660 -53.949 1.00 85.88 88 ASN A O 1
ATOM 712 N N . PHE A 1 89 ? 30.305 -16.787 -53.268 1.00 86.25 89 PHE A N 1
ATOM 713 C CA . PHE A 1 89 ? 29.562 -15.881 -54.148 1.00 86.25 89 PHE A CA 1
ATOM 714 C C . PHE A 1 89 ? 30.192 -15.788 -55.536 1.00 86.25 89 PHE A C 1
ATOM 716 O O . PHE A 1 89 ? 29.455 -15.761 -56.517 1.00 86.25 89 PHE A O 1
ATOM 723 N N . VAL A 1 90 ? 31.526 -15.778 -55.628 1.00 84.69 90 VAL A N 1
ATOM 724 C CA . VAL A 1 90 ? 32.242 -15.769 -56.916 1.00 84.69 90 VAL A CA 1
ATOM 725 C C . VAL A 1 90 ? 31.969 -17.047 -57.709 1.00 84.69 90 VAL A C 1
ATOM 727 O O . VAL A 1 90 ? 31.706 -16.975 -58.906 1.00 84.69 90 VAL A O 1
ATOM 730 N N . ASN A 1 91 ? 31.961 -18.203 -57.045 1.00 80.25 91 ASN A N 1
ATOM 731 C CA . ASN A 1 91 ? 31.746 -19.498 -57.694 1.00 80.25 91 ASN A CA 1
ATOM 732 C C . ASN A 1 91 ? 30.266 -19.800 -58.002 1.00 80.25 91 ASN A C 1
ATOM 734 O O . ASN A 1 91 ? 29.957 -20.840 -58.578 1.00 80.25 91 ASN A O 1
ATOM 738 N N . GLY A 1 92 ? 29.330 -18.934 -57.591 1.00 73.88 92 GLY A N 1
ATOM 739 C CA . GLY A 1 92 ? 27.891 -19.162 -57.773 1.00 73.88 92 GLY A CA 1
ATOM 740 C C . GLY A 1 92 ? 27.319 -20.322 -56.943 1.00 73.88 92 GLY A C 1
ATOM 741 O O . GLY A 1 92 ? 26.203 -20.769 -57.192 1.00 73.88 92 GLY A O 1
ATOM 742 N N . GLU A 1 93 ? 28.053 -20.802 -55.936 1.00 63.97 93 GLU A N 1
ATOM 743 C CA . GLU A 1 93 ? 27.708 -21.980 -55.122 1.00 63.97 93 GLU A CA 1
ATOM 744 C C . GLU A 1 93 ? 26.620 -21.697 -54.064 1.00 63.97 93 GLU A C 1
ATOM 746 O O . GLU A 1 93 ? 26.157 -22.599 -53.365 1.00 63.97 93 GLU A O 1
ATOM 751 N N . THR A 1 94 ? 26.182 -20.440 -53.932 1.00 69.38 94 THR A N 1
ATOM 752 C CA . THR A 1 94 ? 25.250 -20.004 -52.883 1.00 69.38 94 THR A CA 1
ATOM 753 C C . THR A 1 94 ? 23.880 -19.622 -53.436 1.00 69.38 94 THR A C 1
ATOM 755 O O . THR A 1 94 ? 23.740 -18.651 -54.176 1.00 69.38 94 THR A O 1
ATOM 758 N N . SER A 1 95 ? 22.823 -20.290 -52.959 1.00 74.88 95 SER A N 1
ATOM 759 C CA . SER A 1 95 ? 21.448 -19.827 -53.179 1.00 74.88 95 SER A CA 1
ATOM 760 C C . SER A 1 95 ? 21.153 -18.594 -52.318 1.00 74.88 95 SER A C 1
ATOM 762 O O . SER A 1 95 ? 21.001 -18.688 -51.097 1.00 74.88 95 SER A O 1
ATOM 764 N N . LEU A 1 96 ? 21.005 -17.437 -52.960 1.00 79.62 96 LEU A N 1
ATOM 765 C CA . LEU A 1 96 ? 20.587 -16.193 -52.311 1.00 79.62 96 LEU A CA 1
ATOM 766 C C . LEU A 1 96 ? 19.142 -16.317 -51.820 1.00 79.62 96 LEU A C 1
ATOM 768 O O . LEU A 1 96 ? 18.232 -16.585 -52.605 1.00 79.62 96 LEU A O 1
ATOM 772 N N . ARG A 1 97 ? 18.918 -16.146 -50.515 1.00 76.44 97 ARG A N 1
ATOM 773 C CA . ARG A 1 97 ? 17.589 -16.312 -49.898 1.00 76.44 97 ARG A CA 1
ATOM 774 C C . ARG A 1 97 ? 16.755 -15.036 -49.912 1.00 76.44 97 ARG A C 1
ATOM 776 O O . ARG A 1 97 ? 15.530 -15.106 -49.952 1.00 76.44 97 ARG A O 1
ATOM 783 N N . ASP A 1 98 ? 17.398 -13.880 -49.838 1.00 85.94 98 ASP A N 1
ATOM 784 C CA . ASP A 1 98 ? 16.742 -12.584 -49.757 1.00 85.94 98 ASP A CA 1
ATOM 785 C C . ASP A 1 98 ? 16.629 -11.916 -51.134 1.00 85.94 98 ASP A C 1
ATOM 787 O O . ASP A 1 98 ? 17.553 -11.918 -51.947 1.00 85.94 98 ASP A O 1
ATOM 791 N N . LYS A 1 99 ? 15.474 -11.283 -51.376 1.00 87.69 99 LYS A N 1
ATOM 792 C CA . LYS A 1 99 ? 15.168 -10.595 -52.642 1.00 87.69 99 LYS A CA 1
ATOM 793 C C . LYS A 1 99 ? 16.154 -9.469 -52.969 1.00 87.69 99 LYS A C 1
ATOM 795 O O . LYS A 1 99 ? 16.335 -9.140 -54.132 1.00 87.69 99 LYS A O 1
ATOM 800 N N . PHE A 1 100 ? 16.758 -8.861 -51.949 1.00 90.44 100 PHE A N 1
ATOM 801 C CA . PHE A 1 100 ? 17.687 -7.747 -52.115 1.00 90.44 100 PHE A CA 1
ATOM 802 C C . PHE A 1 100 ? 19.044 -8.221 -52.644 1.00 90.44 100 PHE A C 1
ATOM 804 O O . PHE A 1 100 ? 19.512 -7.702 -53.652 1.00 90.44 100 PHE A O 1
ATOM 811 N N . SER A 1 101 ? 19.621 -9.267 -52.049 1.00 89.75 101 SER A N 1
ATOM 812 C CA . SER A 1 101 ? 20.835 -9.896 -52.575 1.00 89.75 101 SER A CA 1
ATOM 813 C C . SER A 1 101 ? 20.623 -10.478 -53.975 1.00 89.75 101 SER A C 1
ATOM 815 O O . SER A 1 101 ? 21.487 -10.318 -54.831 1.00 89.75 101 SER A O 1
ATOM 817 N N . GLN A 1 102 ? 19.466 -11.098 -54.248 1.00 89.44 102 GLN A N 1
ATOM 818 C CA . GLN A 1 102 ? 19.122 -11.568 -55.602 1.00 89.44 102 GLN A CA 1
ATOM 819 C C . GLN A 1 102 ? 19.110 -10.423 -56.625 1.00 89.44 102 GLN A C 1
ATOM 821 O O . GLN A 1 102 ? 19.618 -10.577 -57.736 1.00 89.44 102 GLN A O 1
ATOM 826 N N . ALA A 1 103 ? 18.568 -9.265 -56.240 1.00 90.38 103 ALA A N 1
ATOM 827 C CA . ALA A 1 103 ? 18.565 -8.087 -57.094 1.00 90.38 103 ALA A CA 1
ATOM 828 C C . ALA A 1 103 ? 19.989 -7.561 -57.352 1.00 90.38 103 ALA A C 1
ATOM 830 O O . ALA A 1 103 ? 20.304 -7.279 -58.499 1.00 90.38 103 ALA A O 1
ATOM 831 N N . ILE A 1 104 ? 20.872 -7.537 -56.342 1.00 90.00 104 ILE A N 1
ATOM 832 C CA . ILE A 1 104 ? 22.296 -7.169 -56.514 1.00 90.00 104 ILE A CA 1
ATOM 833 C C . ILE A 1 104 ? 23.014 -8.119 -57.477 1.00 90.00 104 ILE A C 1
ATOM 835 O O . ILE A 1 104 ? 23.779 -7.675 -58.331 1.00 90.00 104 ILE A O 1
ATOM 839 N N . ALA A 1 105 ? 22.776 -9.427 -57.357 1.00 88.31 105 ALA A N 1
ATOM 840 C CA . ALA A 1 105 ? 23.387 -10.414 -58.245 1.00 88.31 105 ALA A CA 1
ATOM 841 C C . ALA A 1 105 ? 22.972 -10.215 -59.716 1.00 88.31 105 ALA A C 1
ATOM 843 O O . ALA A 1 105 ? 23.779 -10.446 -60.620 1.00 88.31 105 ALA A O 1
ATOM 844 N N . SER A 1 106 ? 21.745 -9.733 -59.934 1.00 88.94 106 SER A N 1
ATOM 845 C CA . SER A 1 106 ? 21.139 -9.527 -61.254 1.00 88.94 106 SER A CA 1
ATOM 846 C C . SER A 1 106 ? 21.445 -8.162 -61.886 1.00 88.94 106 SER A C 1
ATOM 848 O O . SER A 1 106 ? 21.013 -7.934 -63.005 1.00 88.94 106 SER A O 1
ATOM 850 N N . CYS A 1 107 ? 22.138 -7.249 -61.195 1.00 90.94 107 CYS A N 1
ATOM 851 C CA . CYS A 1 107 ? 22.485 -5.931 -61.744 1.00 90.94 107 CYS A CA 1
ATOM 852 C C . CYS A 1 107 ? 23.522 -6.038 -62.866 1.00 90.94 107 CYS A C 1
ATOM 854 O O . CYS A 1 107 ? 24.490 -6.774 -62.723 1.00 90.94 107 CYS A O 1
ATOM 856 N N . ASP A 1 108 ? 23.417 -5.245 -63.921 1.00 89.88 108 ASP A N 1
ATOM 857 C CA . ASP A 1 108 ? 24.351 -5.303 -65.056 1.00 89.88 108 ASP A CA 1
ATOM 858 C C . ASP A 1 108 ? 25.463 -4.245 -64.974 1.00 89.88 108 ASP A C 1
ATOM 860 O O . ASP A 1 108 ? 26.406 -4.251 -65.765 1.00 89.88 108 ASP A O 1
ATOM 864 N N . SER A 1 109 ? 25.399 -3.351 -63.983 1.00 89.44 109 SER A N 1
ATOM 865 C CA . SER A 1 109 ? 26.359 -2.257 -63.808 1.00 89.44 109 SER A CA 1
ATOM 866 C C . SER A 1 109 ? 26.653 -1.928 -62.342 1.00 89.44 109 SER A C 1
ATOM 868 O O . SER A 1 109 ? 25.897 -2.273 -61.428 1.00 89.44 109 SER A O 1
ATOM 870 N N . PHE A 1 110 ? 27.768 -1.229 -62.103 1.00 87.69 110 PHE A N 1
ATOM 871 C CA . PHE A 1 110 ? 28.130 -0.725 -60.773 1.00 87.69 110 PHE A CA 1
ATOM 872 C C . PHE A 1 110 ? 27.111 0.311 -60.286 1.00 87.69 110 PHE A C 1
ATOM 874 O O . PHE A 1 110 ? 26.757 0.337 -59.107 1.00 87.69 110 PHE A O 1
ATOM 881 N N . GLU A 1 111 ? 26.620 1.143 -61.201 1.00 89.25 111 GLU A N 1
ATOM 882 C CA . GLU A 1 111 ? 25.645 2.200 -60.960 1.00 89.25 111 GLU A CA 1
ATOM 883 C C . GLU A 1 111 ? 24.305 1.632 -60.482 1.00 89.25 111 GLU A C 1
ATOM 885 O O . GLU A 1 111 ? 23.722 2.153 -59.530 1.00 89.25 111 GLU A O 1
ATOM 890 N N . GLU A 1 112 ? 23.842 0.528 -61.077 1.00 91.31 112 GLU A N 1
ATOM 891 C CA . GLU A 1 112 ? 22.624 -0.162 -60.638 1.00 91.31 112 GLU A CA 1
ATOM 892 C C . GLU A 1 112 ? 22.745 -0.702 -59.212 1.00 91.31 112 GLU A C 1
ATOM 894 O O . GLU A 1 112 ? 21.825 -0.526 -58.407 1.00 91.31 112 GLU A O 1
ATOM 899 N N . ILE A 1 113 ? 23.893 -1.302 -58.872 1.00 90.69 113 ILE A N 1
ATOM 900 C CA . ILE A 1 113 ? 24.163 -1.798 -57.515 1.00 90.69 113 ILE A CA 1
ATOM 901 C C . ILE A 1 113 ? 24.143 -0.631 -56.521 1.00 90.69 113 ILE A C 1
ATOM 903 O O . ILE A 1 113 ? 23.499 -0.722 -55.474 1.00 90.69 113 ILE A O 1
ATOM 907 N N . GLN A 1 114 ? 24.802 0.484 -56.853 1.00 90.94 114 GLN A N 1
ATOM 908 C CA . GLN A 1 114 ? 24.833 1.678 -56.005 1.00 90.94 114 GLN A CA 1
ATOM 909 C C . GLN A 1 114 ? 23.430 2.250 -55.784 1.00 90.94 114 GLN A C 1
ATOM 911 O O . GLN A 1 114 ? 23.018 2.422 -54.637 1.00 90.94 114 GLN A O 1
ATOM 916 N N . HIS A 1 115 ? 22.655 2.460 -56.850 1.00 92.50 115 HIS A N 1
ATOM 917 C CA . HIS A 1 115 ? 21.302 3.009 -56.752 1.00 92.50 115 HIS A CA 1
ATOM 918 C C . HIS A 1 115 ? 20.371 2.114 -55.915 1.00 92.50 115 HIS A C 1
ATOM 920 O O . HIS A 1 115 ? 19.597 2.594 -55.080 1.00 92.50 115 HIS A O 1
ATOM 926 N N . LEU A 1 116 ? 20.466 0.794 -56.089 1.00 93.12 116 LEU A N 1
ATOM 927 C CA . LEU A 1 116 ? 19.675 -0.173 -55.335 1.00 93.12 116 LEU A CA 1
ATOM 928 C C . LEU A 1 116 ? 20.019 -0.158 -53.833 1.00 93.12 116 LEU A C 1
ATOM 930 O O . LEU A 1 116 ? 19.119 -0.210 -52.986 1.00 93.12 116 LEU A O 1
ATOM 934 N N . VAL A 1 117 ? 21.302 -0.026 -53.491 1.00 93.00 117 VAL A N 1
ATOM 935 C CA . VAL A 1 117 ? 21.772 0.090 -52.102 1.00 93.00 117 VAL A CA 1
ATOM 936 C C . VAL A 1 117 ? 21.376 1.434 -51.486 1.00 93.00 117 VAL A C 1
ATOM 938 O O . VAL A 1 117 ? 20.900 1.453 -50.349 1.00 93.00 117 VAL A O 1
ATOM 941 N N . GLU A 1 118 ? 21.476 2.543 -52.224 1.00 93.25 118 GLU A N 1
ATOM 942 C CA . GLU A 1 118 ? 21.044 3.875 -51.773 1.00 93.25 118 GLU A CA 1
ATOM 943 C C . GLU A 1 118 ? 19.542 3.912 -51.464 1.00 93.25 118 GLU A C 1
ATOM 945 O O . GLU A 1 118 ? 19.131 4.383 -50.396 1.00 93.25 118 GLU A O 1
ATOM 950 N N . ALA A 1 119 ? 18.715 3.349 -52.350 1.00 93.69 119 ALA A N 1
ATOM 951 C CA . ALA A 1 119 ? 17.270 3.268 -52.155 1.00 93.69 119 ALA A CA 1
ATOM 952 C C . ALA A 1 119 ? 16.907 2.472 -50.890 1.00 93.69 119 ALA A C 1
ATOM 954 O O . ALA A 1 119 ? 16.050 2.884 -50.098 1.00 93.69 119 ALA A O 1
ATOM 955 N N . LYS A 1 120 ? 17.584 1.340 -50.660 1.00 92.50 120 LYS A N 1
ATOM 956 C CA . LYS A 1 120 ? 17.390 0.513 -49.464 1.00 92.50 120 LYS A CA 1
ATOM 957 C C . LYS A 1 120 ? 17.866 1.225 -48.194 1.00 92.50 120 LYS A C 1
ATOM 959 O O . LYS A 1 120 ? 17.134 1.216 -47.203 1.00 92.50 120 LYS A O 1
ATOM 964 N N . LEU A 1 121 ? 19.026 1.882 -48.227 1.00 92.06 121 LEU A N 1
ATOM 965 C CA . LEU A 1 121 ? 19.568 2.647 -47.100 1.00 92.06 121 LEU A CA 1
ATOM 966 C C . LEU A 1 121 ? 18.625 3.784 -46.686 1.00 92.06 121 LEU A C 1
ATOM 968 O O . LEU A 1 121 ? 18.321 3.935 -45.503 1.00 92.06 121 LEU A O 1
ATOM 972 N N . SER A 1 122 ? 18.127 4.554 -47.656 1.00 90.81 122 SER A N 1
ATOM 973 C CA . SER A 1 122 ? 17.177 5.646 -47.417 1.00 90.81 122 SER A CA 1
ATOM 974 C C . SER A 1 122 ? 15.886 5.140 -46.763 1.00 90.81 122 SER A C 1
ATOM 976 O O . SER A 1 122 ? 15.437 5.675 -45.745 1.00 90.81 122 SER A O 1
ATOM 978 N N . LYS A 1 123 ? 15.338 4.031 -47.276 1.00 90.62 123 LYS A N 1
ATOM 979 C CA . LYS A 1 123 ? 14.128 3.401 -46.735 1.00 90.62 123 LYS A CA 1
ATOM 980 C C . LYS A 1 123 ? 14.303 2.919 -45.293 1.00 90.62 123 LYS A C 1
ATOM 982 O O . LYS A 1 123 ? 13.401 3.113 -44.481 1.00 90.62 123 LYS A O 1
ATOM 987 N N . GLU A 1 124 ? 15.428 2.288 -44.961 1.00 87.19 124 GLU A N 1
ATOM 988 C CA . GLU A 1 124 ? 15.689 1.839 -43.586 1.00 87.19 124 GLU A CA 1
ATOM 989 C C . GLU A 1 124 ? 15.936 3.021 -42.633 1.00 87.19 124 GLU A C 1
ATOM 991 O O . GLU A 1 124 ? 15.366 3.045 -41.541 1.00 87.19 124 GLU A O 1
ATOM 996 N N . LYS A 1 125 ? 16.657 4.068 -43.065 1.00 87.19 125 LYS A N 1
ATOM 997 C CA . LYS A 1 125 ? 16.823 5.303 -42.272 1.00 87.19 125 LYS A CA 1
ATOM 998 C C . LYS A 1 125 ? 15.483 5.981 -41.967 1.00 87.19 125 LYS A C 1
ATOM 1000 O O . LYS A 1 125 ? 15.267 6.443 -40.847 1.00 87.19 125 LYS A O 1
ATOM 1005 N N . GLN A 1 126 ? 14.563 6.015 -42.931 1.00 85.62 126 GLN A N 1
ATOM 1006 C CA . GLN A 1 126 ? 13.234 6.597 -42.735 1.00 85.62 126 GLN A CA 1
ATOM 1007 C C . GLN A 1 126 ? 12.383 5.783 -41.748 1.00 85.62 126 GLN A C 1
ATOM 1009 O O . GLN A 1 126 ? 11.686 6.364 -40.915 1.00 85.62 126 GLN A O 1
ATOM 1014 N N . LYS A 1 127 ? 12.460 4.447 -41.799 1.00 85.31 127 LYS A N 1
ATOM 1015 C CA . LYS A 1 127 ? 11.772 3.576 -40.834 1.00 85.31 127 LYS A CA 1
ATOM 1016 C C . LYS A 1 127 ? 12.291 3.771 -39.413 1.00 85.31 127 LYS A C 1
ATOM 1018 O O . LYS A 1 127 ? 11.476 3.891 -38.502 1.00 85.31 127 LYS A O 1
ATOM 1023 N N . GLU A 1 128 ? 13.610 3.830 -39.215 1.00 81.62 128 GLU A N 1
ATOM 1024 C CA . GLU A 1 128 ? 14.182 4.092 -37.888 1.00 81.62 128 GLU A CA 1
ATOM 1025 C C . GLU A 1 128 ? 13.740 5.453 -37.344 1.00 81.62 128 GLU A C 1
ATOM 1027 O O . GLU A 1 128 ? 13.348 5.548 -36.182 1.00 81.62 128 GLU A O 1
ATOM 1032 N N . ALA A 1 129 ? 13.742 6.491 -38.185 1.00 79.94 129 ALA A N 1
ATOM 1033 C CA . ALA A 1 129 ? 13.312 7.830 -37.790 1.00 79.94 129 ALA A CA 1
ATOM 1034 C C . ALA A 1 129 ? 11.816 7.905 -37.431 1.00 79.94 129 ALA A C 1
ATOM 1036 O O . ALA A 1 129 ? 11.443 8.658 -36.535 1.00 79.94 129 ALA A O 1
ATOM 1037 N N . ALA A 1 130 ? 10.963 7.129 -38.106 1.00 80.31 130 ALA A N 1
ATOM 1038 C CA . ALA A 1 130 ? 9.532 7.069 -37.811 1.00 80.31 130 ALA A CA 1
ATOM 1039 C C . ALA A 1 130 ? 9.215 6.234 -36.558 1.00 80.31 130 ALA A C 1
ATOM 1041 O O . ALA A 1 130 ? 8.285 6.555 -35.822 1.00 80.31 130 ALA A O 1
ATOM 1042 N N . ALA A 1 131 ? 9.972 5.161 -36.315 1.00 78.44 131 ALA A N 1
ATOM 1043 C CA . ALA A 1 131 ? 9.727 4.242 -35.206 1.00 78.44 131 ALA A CA 1
ATOM 1044 C C . ALA A 1 131 ? 10.367 4.693 -33.884 1.00 78.44 131 ALA A C 1
ATOM 1046 O O . ALA A 1 131 ? 9.883 4.325 -32.812 1.00 78.44 131 ALA A O 1
ATOM 1047 N N . LEU A 1 132 ? 11.464 5.458 -33.935 1.00 78.56 132 LEU A N 1
ATOM 1048 C CA . LEU A 1 132 ? 12.281 5.765 -32.764 1.00 78.56 132 LEU A CA 1
ATOM 1049 C C . LEU A 1 132 ? 12.449 7.270 -32.567 1.00 78.56 132 LEU A C 1
ATOM 1051 O O . LEU A 1 132 ? 12.960 7.988 -33.422 1.00 78.56 132 LEU A O 1
ATOM 1055 N N . VAL A 1 133 ? 12.123 7.737 -31.361 1.00 73.88 133 VAL A N 1
ATOM 1056 C CA . VAL A 1 133 ? 12.444 9.098 -30.922 1.00 73.88 133 VAL A CA 1
ATOM 1057 C C . VAL A 1 133 ? 13.736 9.064 -30.114 1.00 73.88 133 VAL A C 1
ATOM 1059 O O . VAL A 1 133 ? 13.830 8.403 -29.077 1.00 73.88 133 VAL A O 1
ATOM 1062 N N . LYS A 1 134 ? 14.747 9.810 -30.568 1.00 76.12 134 LYS A N 1
ATOM 1063 C CA . LYS A 1 134 ? 15.990 9.988 -29.812 1.00 76.12 134 LYS A CA 1
ATOM 1064 C C . LYS A 1 134 ? 15.713 10.853 -28.584 1.00 76.12 134 LYS A C 1
ATOM 1066 O O . LYS A 1 134 ? 15.382 12.029 -28.699 1.00 76.12 134 LYS A O 1
ATOM 1071 N N . VAL A 1 135 ? 15.881 10.273 -27.400 1.00 80.31 135 VAL A N 1
ATOM 1072 C CA . VAL A 1 135 ? 15.771 10.976 -26.116 1.00 80.31 135 VAL A CA 1
ATOM 1073 C C . VAL A 1 135 ? 17.109 10.977 -25.388 1.00 80.31 135 VAL A C 1
ATOM 1075 O O . VAL A 1 135 ? 17.933 10.076 -25.559 1.00 80.31 135 VAL A O 1
ATOM 1078 N N . SER A 1 136 ? 17.338 11.982 -24.541 1.00 85.19 136 SER A N 1
ATOM 1079 C CA . SER A 1 136 ? 18.537 11.998 -23.706 1.00 85.19 136 SER A CA 1
ATOM 1080 C C . SER A 1 136 ? 18.503 10.838 -22.704 1.00 85.19 136 SER A C 1
ATOM 1082 O O . SER A 1 136 ? 17.483 10.560 -22.065 1.00 85.19 136 SER A O 1
ATOM 1084 N N . LYS A 1 137 ? 19.646 10.156 -22.537 1.00 86.75 137 LYS A N 1
ATOM 1085 C CA . LYS A 1 137 ? 19.765 8.993 -21.638 1.00 86.75 137 LYS A CA 1
ATOM 1086 C C . LYS A 1 137 ? 19.365 9.336 -20.195 1.00 86.75 137 LYS A C 1
ATOM 1088 O O . LYS A 1 137 ? 18.760 8.506 -19.522 1.00 86.75 137 LYS A O 1
ATOM 1093 N N . GLY A 1 138 ? 19.669 10.554 -19.736 1.00 88.38 138 GLY A N 1
ATOM 1094 C CA . GLY A 1 138 ? 19.308 11.040 -18.399 1.00 88.38 138 GLY A CA 1
ATOM 1095 C C . GLY A 1 138 ? 17.798 11.183 -18.206 1.00 88.38 138 GLY A C 1
ATOM 1096 O O . GLY A 1 138 ? 17.253 10.631 -17.253 1.00 88.38 138 GLY A O 1
ATOM 1097 N N . ARG A 1 139 ? 17.107 11.835 -19.152 1.00 86.25 139 ARG A N 1
ATOM 1098 C CA . ARG A 1 139 ? 15.646 12.001 -19.104 1.00 86.25 139 ARG A CA 1
ATOM 1099 C C . ARG A 1 139 ? 14.939 10.650 -19.151 1.00 86.25 139 ARG A C 1
ATOM 1101 O O . ARG A 1 139 ? 14.037 10.413 -18.356 1.00 86.25 139 ARG A O 1
ATOM 1108 N N . TYR A 1 140 ? 15.392 9.743 -20.016 1.00 89.88 140 TYR A N 1
ATOM 1109 C CA . TYR A 1 140 ? 14.843 8.389 -20.087 1.00 89.88 140 TYR A CA 1
ATOM 1110 C C . TYR A 1 140 ? 14.968 7.638 -18.754 1.00 89.88 140 TYR A C 1
ATOM 1112 O O . TYR A 1 140 ? 13.982 7.093 -18.263 1.00 89.88 140 TYR A O 1
ATOM 1120 N N . ARG A 1 141 ? 16.158 7.646 -18.131 1.00 90.75 141 ARG A N 1
ATOM 1121 C CA . ARG A 1 141 ? 16.366 6.999 -16.823 1.00 90.75 141 ARG A CA 1
ATOM 1122 C C . ARG A 1 141 ? 15.485 7.622 -15.744 1.00 90.75 141 ARG A C 1
ATOM 1124 O O . ARG A 1 141 ? 14.841 6.878 -15.014 1.00 90.75 141 ARG A O 1
ATOM 1131 N N . PHE A 1 142 ? 15.418 8.953 -15.679 1.00 91.00 142 PHE A N 1
ATOM 1132 C CA . PHE A 1 142 ? 14.570 9.651 -14.714 1.00 91.00 142 PHE A CA 1
ATOM 1133 C C . PHE A 1 142 ? 13.111 9.209 -14.834 1.00 91.00 142 PHE A C 1
ATOM 1135 O O . PHE A 1 142 ? 12.566 8.699 -13.866 1.00 91.00 142 PHE A O 1
ATOM 1142 N N . PHE A 1 143 ? 12.499 9.306 -16.019 1.00 90.69 143 PHE A N 1
ATOM 1143 C CA . PHE A 1 143 ? 11.094 8.918 -16.198 1.00 90.69 143 PHE A CA 1
ATOM 1144 C C . PHE A 1 143 ? 10.855 7.424 -15.969 1.00 90.69 143 PHE A C 1
ATOM 1146 O O . PHE A 1 143 ? 9.833 7.058 -15.397 1.00 90.69 143 PHE A O 1
ATOM 1153 N N . LYS A 1 144 ? 11.802 6.559 -16.352 1.00 91.12 144 LYS A N 1
ATOM 1154 C CA . LYS A 1 144 ? 11.697 5.117 -16.108 1.00 91.12 144 LYS A CA 1
ATOM 1155 C C . LYS A 1 144 ? 11.624 4.802 -14.611 1.00 91.12 144 LYS A C 1
ATOM 1157 O O . LYS A 1 144 ? 10.743 4.054 -14.192 1.00 91.12 144 LYS A O 1
ATOM 1162 N N . TYR A 1 145 ? 12.518 5.372 -13.802 1.00 94.56 145 TYR A N 1
ATOM 1163 C CA . TYR A 1 145 ? 12.555 5.096 -12.363 1.00 94.56 145 TYR A CA 1
ATOM 1164 C C . TYR A 1 145 ? 11.517 5.906 -11.584 1.00 94.56 145 TYR A C 1
ATOM 1166 O O . TYR A 1 145 ? 10.768 5.323 -10.807 1.00 94.56 145 TYR A O 1
ATOM 1174 N N . ALA A 1 146 ? 11.413 7.214 -11.828 1.00 94.81 146 ALA A N 1
ATOM 1175 C CA . ALA A 1 146 ? 10.432 8.075 -11.171 1.00 94.81 146 ALA A CA 1
ATOM 1176 C C . ALA A 1 146 ? 8.999 7.626 -11.479 1.00 94.81 146 ALA A C 1
ATOM 1178 O O . ALA A 1 146 ? 8.180 7.556 -10.570 1.00 94.81 146 ALA A O 1
ATOM 1179 N N . GLY A 1 147 ? 8.713 7.244 -12.728 1.00 94.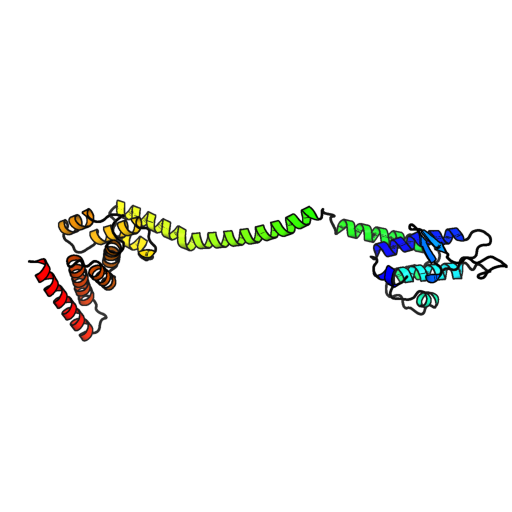31 147 GLY A N 1
ATOM 1180 C CA . GLY A 1 147 ? 7.416 6.690 -13.111 1.00 94.31 147 GLY A CA 1
ATOM 1181 C C . GLY A 1 147 ? 7.113 5.380 -12.386 1.00 94.31 147 GLY A C 1
ATOM 1182 O O . GLY A 1 147 ? 6.026 5.222 -11.842 1.00 94.31 147 GLY A O 1
ATOM 1183 N N . SER A 1 148 ? 8.091 4.472 -12.298 1.00 93.38 148 SER A N 1
ATOM 1184 C CA . SER A 1 148 ? 7.917 3.206 -11.571 1.00 93.38 148 SER A CA 1
ATOM 1185 C C . SER A 1 148 ? 7.635 3.439 -10.082 1.00 93.38 148 SER A C 1
ATOM 1187 O O . SER A 1 148 ? 6.695 2.868 -9.535 1.00 93.38 148 SER A O 1
ATOM 1189 N N . VAL A 1 149 ? 8.402 4.320 -9.432 1.00 96.69 149 VAL A N 1
ATOM 1190 C CA . VAL A 1 149 ? 8.200 4.675 -8.018 1.00 96.69 149 VAL A CA 1
ATOM 1191 C C . VAL A 1 149 ? 6.847 5.355 -7.808 1.00 96.69 149 VAL A C 1
ATOM 1193 O O . VAL A 1 149 ? 6.143 5.020 -6.858 1.00 96.69 149 VAL A O 1
ATOM 1196 N N . ALA A 1 150 ? 6.445 6.259 -8.705 1.00 97.06 150 ALA A N 1
ATOM 1197 C CA . ALA A 1 150 ? 5.153 6.932 -8.630 1.00 97.06 150 ALA A CA 1
ATOM 1198 C C . ALA A 1 150 ? 3.979 5.945 -8.727 1.00 97.06 150 ALA A C 1
ATOM 1200 O O . ALA A 1 150 ? 3.025 6.069 -7.964 1.00 97.06 150 ALA A O 1
ATOM 1201 N N . VAL A 1 151 ? 4.062 4.934 -9.601 1.00 96.94 151 VAL A N 1
ATOM 1202 C CA . VAL A 1 151 ? 3.031 3.886 -9.710 1.00 96.94 151 VAL A CA 1
ATOM 1203 C C . VAL A 1 151 ? 2.936 3.069 -8.421 1.00 96.94 151 VAL A C 1
ATOM 1205 O O . VAL A 1 151 ? 1.836 2.854 -7.916 1.00 96.94 151 VAL A O 1
ATOM 1208 N N . ILE A 1 152 ? 4.070 2.658 -7.846 1.00 97.06 152 ILE A N 1
ATOM 1209 C CA . ILE A 1 152 ? 4.086 1.920 -6.571 1.00 97.06 152 ILE A CA 1
ATOM 1210 C C . ILE A 1 152 ? 3.488 2.778 -5.447 1.00 97.06 152 ILE A C 1
ATOM 1212 O O . ILE A 1 152 ? 2.648 2.301 -4.684 1.00 97.06 152 ILE A O 1
ATOM 1216 N N . GLY A 1 153 ? 3.866 4.058 -5.379 1.00 97.81 153 GLY A N 1
ATOM 1217 C CA . GLY A 1 153 ? 3.315 5.009 -4.415 1.00 97.81 153 GLY A CA 1
ATOM 1218 C C . GLY A 1 153 ? 1.805 5.202 -4.571 1.00 97.81 153 GLY A C 1
ATOM 1219 O O . GLY A 1 153 ? 1.081 5.192 -3.577 1.00 97.81 153 GLY A O 1
ATOM 1220 N N . ALA A 1 154 ? 1.310 5.303 -5.806 1.00 98.00 154 ALA A N 1
ATOM 1221 C CA . ALA A 1 154 ? -0.118 5.429 -6.086 1.00 98.00 154 ALA A CA 1
ATOM 1222 C C . ALA A 1 154 ? -0.909 4.198 -5.614 1.00 98.00 154 ALA A C 1
ATOM 1224 O O . ALA A 1 154 ? -1.966 4.345 -5.003 1.00 98.00 154 ALA A O 1
ATOM 1225 N N . ILE A 1 155 ? -0.378 2.989 -5.832 1.00 97.75 155 ILE A N 1
ATOM 1226 C CA . ILE A 1 155 ? -1.005 1.746 -5.359 1.00 97.75 155 ILE A CA 1
ATOM 1227 C C . ILE A 1 155 ? -1.038 1.706 -3.825 1.00 97.75 155 ILE A C 1
ATOM 1229 O O . ILE A 1 155 ? -2.081 1.403 -3.249 1.00 97.75 155 ILE A O 1
ATOM 1233 N N . ALA A 1 156 ? 0.063 2.054 -3.153 1.00 97.44 156 ALA A N 1
ATOM 1234 C CA . ALA A 1 156 ? 0.110 2.091 -1.691 1.00 97.44 156 ALA A CA 1
ATOM 1235 C C . ALA A 1 156 ? -0.917 3.080 -1.109 1.00 97.44 156 ALA A C 1
ATOM 1237 O O . ALA A 1 156 ? -1.676 2.729 -0.205 1.00 97.44 156 ALA A O 1
ATOM 1238 N N . MET A 1 157 ? -1.006 4.286 -1.679 1.00 97.56 157 MET A N 1
ATOM 1239 C CA . MET A 1 157 ? -2.002 5.292 -1.293 1.00 97.56 157 MET A CA 1
ATOM 1240 C C . MET A 1 157 ? -3.440 4.810 -1.516 1.00 97.56 157 MET A C 1
ATOM 1242 O O . MET A 1 157 ? -4.304 5.034 -0.665 1.00 97.56 157 MET A O 1
ATOM 1246 N N . ALA A 1 158 ? -3.707 4.115 -2.625 1.00 97.50 158 ALA A N 1
ATOM 1247 C CA . ALA A 1 158 ? -5.022 3.542 -2.895 1.00 97.50 158 ALA A CA 1
ATOM 1248 C C . ALA A 1 158 ? -5.412 2.494 -1.839 1.00 97.50 158 ALA A C 1
ATOM 1250 O O . ALA A 1 158 ? -6.529 2.530 -1.323 1.00 97.50 158 ALA A O 1
ATOM 1251 N N . VAL A 1 159 ? -4.486 1.605 -1.460 1.00 96.81 159 VAL A N 1
ATOM 1252 C CA . VAL A 1 159 ? -4.724 0.593 -0.417 1.00 96.81 159 VAL A CA 1
ATOM 1253 C C . VAL A 1 159 ? -5.022 1.247 0.933 1.00 96.81 159 VAL A C 1
ATOM 1255 O O . VAL A 1 159 ? -6.012 0.886 1.570 1.00 96.81 159 VAL A O 1
ATOM 1258 N N . LEU A 1 160 ? -4.221 2.234 1.349 1.00 96.44 160 LEU A N 1
ATOM 1259 C CA . LEU A 1 160 ? -4.449 2.966 2.601 1.00 96.44 160 LEU A CA 1
ATOM 1260 C C . LEU A 1 160 ? -5.826 3.642 2.617 1.00 96.44 160 LEU A C 1
ATOM 1262 O O . LEU A 1 160 ? -6.568 3.507 3.586 1.00 96.44 160 LEU A O 1
ATOM 1266 N N . THR A 1 161 ? -6.215 4.267 1.505 1.00 95.69 161 THR A N 1
ATOM 1267 C CA . THR A 1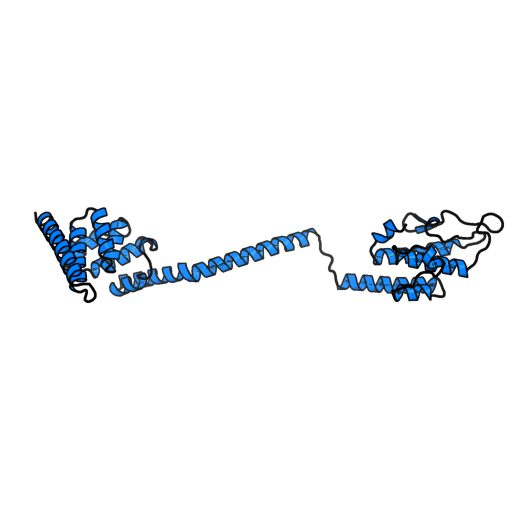 161 ? -7.523 4.928 1.373 1.00 95.69 161 THR A CA 1
ATOM 1268 C C . THR A 1 161 ? -8.683 3.940 1.537 1.00 95.69 161 THR A C 1
ATOM 1270 O O . THR A 1 161 ? -9.676 4.246 2.196 1.00 95.69 161 THR A O 1
ATOM 1273 N N . VAL A 1 162 ? -8.574 2.736 0.964 1.00 96.38 162 VAL A N 1
ATOM 1274 C CA . VAL A 1 162 ? -9.603 1.692 1.106 1.00 96.38 162 VAL A CA 1
ATOM 1275 C C . VAL A 1 162 ? -9.698 1.199 2.549 1.00 96.38 162 VAL A C 1
ATOM 1277 O O . VAL A 1 162 ? -10.806 0.967 3.039 1.00 96.38 162 VAL A O 1
ATOM 1280 N N . ILE A 1 163 ? -8.561 1.045 3.234 1.00 94.50 163 ILE A N 1
ATOM 1281 C CA . ILE A 1 163 ? -8.537 0.673 4.652 1.00 94.50 163 ILE A CA 1
ATOM 1282 C C . ILE A 1 163 ? -9.266 1.741 5.473 1.00 94.50 163 ILE A C 1
ATOM 1284 O O . ILE A 1 163 ? -10.209 1.402 6.188 1.00 94.50 163 ILE A O 1
ATOM 1288 N N . ASP A 1 164 ? -8.915 3.018 5.310 1.00 92.06 164 ASP A N 1
ATOM 1289 C CA . ASP A 1 164 ? -9.537 4.117 6.057 1.00 92.06 164 ASP A CA 1
ATOM 1290 C C . ASP A 1 164 ? -11.043 4.238 5.804 1.00 92.06 164 ASP A C 1
ATOM 1292 O O . ASP A 1 164 ? -11.815 4.436 6.747 1.00 92.06 164 ASP A O 1
ATOM 1296 N N . GLN A 1 165 ? -11.491 4.057 4.556 1.00 93.94 165 GLN A N 1
ATOM 1297 C CA . GLN A 1 165 ? -12.919 4.061 4.229 1.00 93.94 165 GLN A CA 1
ATOM 1298 C C . GLN A 1 165 ? -13.696 2.940 4.918 1.00 93.94 165 GLN A C 1
ATOM 1300 O O . GLN A 1 165 ? -14.864 3.131 5.257 1.00 93.94 165 GLN A O 1
ATOM 1305 N N . LYS A 1 166 ? -13.075 1.776 5.125 1.00 92.50 166 LYS A N 1
ATOM 1306 C CA . LYS A 1 166 ? -13.743 0.618 5.729 1.00 92.50 166 LYS A CA 1
ATOM 1307 C C . LYS A 1 166 ? -13.648 0.581 7.250 1.00 92.50 166 LYS A C 1
ATOM 1309 O O . LYS A 1 166 ? -14.517 -0.021 7.874 1.00 92.50 166 LYS A O 1
ATOM 1314 N N . THR A 1 167 ? -12.628 1.189 7.854 1.00 90.62 167 THR A N 1
ATOM 1315 C CA . THR A 1 167 ? -12.373 1.063 9.299 1.00 90.62 167 THR A CA 1
ATOM 1316 C C . THR A 1 167 ? -12.459 2.403 10.024 1.00 90.62 167 THR A C 1
ATOM 1318 O O . THR A 1 167 ? -13.317 2.579 10.892 1.00 90.62 167 THR A O 1
ATOM 1321 N N . THR A 1 168 ? -11.612 3.362 9.657 1.00 91.56 168 THR A N 1
ATOM 1322 C CA . THR A 1 168 ? -11.444 4.637 10.360 1.00 91.56 168 THR A CA 1
ATOM 1323 C C . THR A 1 168 ? -12.683 5.524 10.233 1.00 91.56 168 THR A C 1
ATOM 1325 O O . THR A 1 168 ? -13.212 5.988 11.245 1.00 91.56 168 THR A O 1
ATOM 1328 N N . ILE A 1 169 ? -13.190 5.723 9.012 1.00 93.00 169 ILE A N 1
ATOM 1329 C CA . ILE A 1 169 ? -14.311 6.640 8.747 1.00 93.00 169 ILE A CA 1
ATOM 1330 C C . ILE A 1 169 ? -15.623 6.162 9.396 1.00 93.00 169 ILE A C 1
ATOM 1332 O O . ILE A 1 169 ? -16.259 6.968 10.078 1.00 93.00 169 ILE A O 1
ATOM 1336 N N . PRO A 1 170 ? -16.056 4.891 9.253 1.00 95.31 170 PRO A N 1
ATOM 1337 C CA . PRO A 1 170 ? -17.286 4.421 9.892 1.00 95.31 170 PRO A CA 1
ATOM 1338 C C . PRO A 1 170 ? -17.227 4.537 11.414 1.00 95.31 170 PRO A C 1
ATOM 1340 O O . PRO A 1 170 ? -18.186 4.984 12.034 1.00 95.31 170 PRO A O 1
ATOM 1343 N N . LYS A 1 171 ? -16.070 4.223 12.009 1.00 95.25 171 LYS A N 1
ATOM 1344 C CA . LYS A 1 171 ? -15.849 4.353 13.450 1.00 95.25 171 LYS A CA 1
ATOM 1345 C C . LYS A 1 171 ? -15.955 5.802 13.921 1.00 95.25 171 LYS A C 1
ATOM 1347 O O . LYS A 1 171 ? -16.594 6.059 14.934 1.00 95.25 171 LYS A O 1
ATOM 1352 N N . GLN A 1 172 ? -15.349 6.748 13.203 1.00 95.19 172 GLN A N 1
ATOM 1353 C CA . GLN A 1 172 ? -15.472 8.170 13.535 1.00 95.19 172 GLN A CA 1
ATOM 1354 C C . GLN A 1 172 ? -16.925 8.644 13.432 1.00 95.19 172 GLN A C 1
ATOM 1356 O O . GLN A 1 172 ? -17.405 9.305 14.348 1.00 95.19 172 GLN A O 1
ATOM 1361 N N . LYS A 1 173 ? -17.650 8.244 12.379 1.00 96.06 173 LYS A N 1
ATOM 1362 C CA . LYS A 1 173 ? -19.082 8.553 12.230 1.00 96.06 173 LYS A CA 1
ATOM 1363 C C . LYS A 1 173 ? -19.923 7.976 13.370 1.00 96.06 173 LYS A C 1
ATOM 1365 O O . LYS A 1 173 ? -20.762 8.690 13.903 1.00 96.06 173 LYS A O 1
ATOM 1370 N N . ALA A 1 174 ? -19.668 6.731 13.769 1.00 96.75 174 ALA A N 1
ATOM 1371 C CA . ALA A 1 174 ? -20.352 6.097 14.892 1.00 96.75 174 ALA A CA 1
ATOM 1372 C C . ALA A 1 174 ? -20.072 6.820 16.218 1.00 96.75 174 ALA A C 1
ATOM 1374 O O . ALA A 1 174 ? -20.993 7.067 16.983 1.00 96.75 174 ALA A O 1
ATOM 1375 N N . ILE A 1 175 ? -18.823 7.232 16.471 1.00 96.50 175 ILE A N 1
ATOM 1376 C CA . ILE A 1 175 ? -18.472 8.030 17.658 1.00 96.50 175 ILE A CA 1
ATOM 1377 C C . ILE A 1 175 ? -19.193 9.382 17.652 1.00 96.50 175 ILE A C 1
ATOM 1379 O O . ILE A 1 175 ? -19.712 9.788 18.687 1.00 96.50 175 ILE A O 1
ATOM 1383 N N . MET A 1 176 ? -19.251 10.068 16.508 1.00 96.31 176 MET A N 1
ATOM 1384 C CA . MET A 1 176 ? -19.965 11.344 16.394 1.00 96.31 176 MET A CA 1
ATOM 1385 C C . MET A 1 176 ? -21.475 11.187 16.614 1.00 96.31 176 MET A C 1
ATOM 1387 O O . MET A 1 176 ? -22.071 12.009 17.305 1.00 96.31 176 MET A O 1
ATOM 1391 N N . SER A 1 177 ? -22.077 10.135 16.052 1.00 96.81 177 SER A N 1
ATOM 1392 C CA . SER A 1 177 ? -23.494 9.804 16.253 1.00 96.81 177 SER A CA 1
ATOM 1393 C C . SER A 1 177 ? -23.785 9.528 17.729 1.00 96.81 177 SER A C 1
ATOM 1395 O O . SER A 1 177 ? -24.601 10.216 18.335 1.00 96.81 177 SER A O 1
ATOM 1397 N N . ALA A 1 178 ? -22.978 8.667 18.351 1.00 96.81 178 ALA A N 1
ATOM 1398 C CA . ALA A 1 178 ? -23.095 8.325 19.761 1.00 96.81 178 ALA A CA 1
ATOM 1399 C C . ALA A 1 178 ? -22.946 9.547 20.682 1.00 96.81 178 ALA A C 1
ATOM 1401 O O . ALA A 1 178 ? -23.646 9.672 21.680 1.00 96.81 178 ALA A O 1
ATOM 1402 N N . GLN A 1 179 ? -22.048 10.480 20.355 1.00 95.81 179 GLN A N 1
ATOM 1403 C CA . GLN A 1 179 ? -21.916 11.738 21.094 1.00 95.81 179 GLN A CA 1
ATOM 1404 C C . GLN A 1 179 ? -23.152 12.634 20.948 1.00 95.81 179 GLN A C 1
ATOM 1406 O O . GLN A 1 179 ? -23.574 13.245 21.929 1.00 95.81 179 GLN A O 1
ATOM 1411 N N . ALA A 1 180 ? -23.740 12.718 19.752 1.00 96.75 180 ALA A N 1
ATOM 1412 C CA . ALA A 1 180 ? -24.965 13.483 19.528 1.00 96.75 180 ALA A CA 1
ATOM 1413 C C . ALA A 1 180 ? -26.159 12.875 20.286 1.00 96.75 180 ALA A C 1
ATOM 1415 O O . ALA A 1 180 ? -26.911 13.595 20.951 1.00 96.75 180 ALA A O 1
ATOM 1416 N N . ASP A 1 181 ? -26.295 11.551 20.253 1.00 97.44 181 ASP A N 1
ATOM 1417 C CA . ASP A 1 181 ? -27.325 10.830 21.000 1.00 97.44 181 ASP A CA 1
ATOM 1418 C C . ASP A 1 181 ? -27.135 10.978 22.513 1.00 97.44 181 ASP A C 1
ATOM 1420 O O . ASP A 1 181 ? -28.096 11.257 23.231 1.00 97.44 181 ASP A O 1
ATOM 1424 N N . PHE A 1 182 ? -25.893 10.934 22.999 1.00 96.62 182 PHE A N 1
ATOM 1425 C CA . PHE A 1 182 ? -25.577 11.186 24.403 1.00 96.62 182 PHE A CA 1
ATOM 1426 C C . PHE A 1 182 ? -25.989 12.591 24.859 1.00 96.62 182 PHE A C 1
ATOM 1428 O O . PHE A 1 182 ? -26.633 12.734 25.897 1.00 96.62 182 PHE A O 1
ATOM 1435 N N . ILE A 1 183 ? -25.667 13.630 24.077 1.00 95.81 183 ILE A N 1
ATOM 1436 C CA . ILE A 1 183 ? -26.034 15.025 24.385 1.00 95.81 183 ILE A CA 1
ATOM 1437 C C . ILE A 1 183 ? -27.558 15.213 24.393 1.00 95.81 183 ILE A C 1
ATOM 1439 O O . ILE A 1 183 ? -28.082 16.017 25.163 1.00 95.81 183 ILE A O 1
ATOM 1443 N N . THR A 1 184 ? -28.281 14.465 23.558 1.00 96.19 184 THR A N 1
ATOM 1444 C CA . THR A 1 184 ? -29.751 14.495 23.501 1.00 96.19 184 THR A CA 1
ATOM 1445 C C . THR A 1 184 ? -30.421 13.515 24.472 1.00 96.19 184 THR A C 1
ATOM 1447 O O . THR A 1 184 ? -31.638 13.350 24.422 1.00 96.19 184 THR A O 1
ATOM 1450 N N . ASN A 1 185 ? -29.653 12.913 25.390 1.00 95.69 185 ASN A N 1
ATOM 1451 C CA . ASN A 1 185 ? -30.089 11.939 26.398 1.00 95.69 185 ASN A CA 1
ATOM 1452 C C . ASN A 1 185 ? -30.697 10.639 25.828 1.00 95.69 185 ASN A C 1
ATOM 1454 O O . ASN A 1 185 ? -31.400 9.922 26.541 1.00 95.69 185 ASN A O 1
ATOM 1458 N N . HIS A 1 186 ? -30.403 10.294 24.572 1.00 96.50 186 HIS A N 1
ATOM 1459 C CA . HIS A 1 186 ? -30.730 8.996 23.973 1.00 96.50 186 HIS A CA 1
ATOM 1460 C C . HIS A 1 186 ? -29.630 7.973 24.297 1.00 96.50 186 HIS A C 1
ATOM 1462 O O . HIS A 1 186 ? -28.831 7.559 23.450 1.00 96.50 186 HIS A O 1
ATOM 1468 N N . TYR A 1 187 ? -29.538 7.597 25.573 1.00 95.38 187 TYR A N 1
ATOM 1469 C CA . TYR A 1 187 ? -28.477 6.716 26.069 1.00 95.38 187 TYR A CA 1
ATOM 1470 C C . TYR A 1 187 ? -28.530 5.309 25.459 1.00 95.38 187 TYR A C 1
ATOM 1472 O O . TYR A 1 187 ? -27.489 4.701 25.229 1.00 95.38 187 TYR A O 1
ATOM 1480 N N . ASP A 1 188 ? -29.725 4.801 25.160 1.00 94.44 188 ASP A N 1
ATOM 1481 C CA . ASP A 1 188 ? -29.954 3.526 24.473 1.00 94.44 188 ASP A CA 1
ATOM 1482 C C . ASP A 1 188 ? -29.343 3.528 23.067 1.00 94.44 188 ASP A C 1
ATOM 1484 O O . ASP A 1 188 ? -28.556 2.642 22.729 1.00 94.44 188 ASP A O 1
ATOM 1488 N N . LYS A 1 189 ? -29.599 4.588 22.291 1.00 95.56 189 LYS A N 1
ATOM 1489 C CA . LYS A 1 189 ? -29.013 4.754 20.955 1.00 95.56 189 LYS A CA 1
ATOM 1490 C C . LYS A 1 189 ? -27.497 4.907 21.000 1.00 95.56 189 LYS A C 1
ATOM 1492 O O . LYS A 1 189 ? -26.796 4.339 20.172 1.00 95.56 189 LYS A O 1
ATOM 1497 N N . THR A 1 190 ? -26.976 5.573 22.031 1.00 95.88 190 THR A N 1
ATOM 1498 C CA . THR A 1 190 ? -25.525 5.701 22.251 1.00 95.88 190 THR A CA 1
ATOM 1499 C C . THR A 1 190 ? -24.850 4.330 22.398 1.00 95.88 190 THR A C 1
ATOM 1501 O O . THR A 1 190 ? -23.757 4.102 21.868 1.00 95.88 190 THR A O 1
ATOM 1504 N N . LEU A 1 191 ? -25.496 3.398 23.112 1.00 94.50 191 LEU A N 1
ATOM 1505 C CA . LEU A 1 191 ? -25.028 2.015 23.225 1.00 94.50 191 LEU A CA 1
ATOM 1506 C C . LEU A 1 191 ? -25.097 1.291 21.877 1.00 94.50 191 LEU A C 1
ATOM 1508 O O . LEU A 1 191 ? -24.143 0.599 21.511 1.00 94.50 191 LEU A O 1
ATOM 1512 N N . ASP A 1 192 ? -26.190 1.476 21.140 1.00 95.25 192 ASP A N 1
ATOM 1513 C CA . ASP A 1 192 ? -26.409 0.862 19.834 1.00 95.25 192 ASP A CA 1
ATOM 1514 C C . ASP A 1 192 ? -25.415 1.328 18.764 1.00 95.25 192 ASP A C 1
ATOM 1516 O O . ASP A 1 192 ? -24.886 0.499 18.020 1.00 95.25 192 ASP A O 1
ATOM 1520 N N . ASP A 1 193 ? -25.102 2.620 18.719 1.00 95.06 193 ASP A N 1
ATOM 1521 C CA . ASP A 1 193 ? -24.167 3.214 17.761 1.00 95.06 193 ASP A CA 1
ATOM 1522 C C . ASP A 1 193 ? -22.751 2.651 17.914 1.00 95.06 193 ASP A C 1
ATOM 1524 O O . ASP A 1 193 ? -22.023 2.453 16.935 1.00 95.06 193 ASP A O 1
ATOM 1528 N N . LEU A 1 194 ? -22.350 2.348 19.152 1.00 95.81 194 LEU A N 1
ATOM 1529 C CA . LEU A 1 194 ? -21.006 1.867 19.470 1.00 95.81 194 LEU A CA 1
ATOM 1530 C C . LEU A 1 194 ? -20.920 0.358 19.711 1.00 95.81 194 LEU A C 1
ATOM 1532 O O . LEU A 1 194 ? -19.821 -0.139 19.979 1.00 95.81 194 LEU A O 1
ATOM 1536 N N . LYS A 1 195 ? -22.021 -0.397 19.593 1.00 93.69 195 LYS A N 1
ATOM 1537 C CA . LYS A 1 195 ? -22.056 -1.840 19.910 1.00 93.69 195 LYS A CA 1
ATOM 1538 C C . LYS A 1 195 ? -21.056 -2.673 19.112 1.00 93.69 195 LYS A C 1
ATOM 1540 O O . LYS A 1 195 ? -20.473 -3.614 19.641 1.00 93.69 195 LYS A O 1
ATOM 1545 N N . SER A 1 196 ? -20.810 -2.287 17.861 1.00 93.69 196 SER A N 1
ATOM 1546 C CA . SER A 1 196 ? -19.908 -2.990 16.941 1.00 93.69 196 SER A CA 1
ATOM 1547 C C . SER A 1 196 ? -18.423 -2.814 17.280 1.00 93.69 196 SER A C 1
ATOM 1549 O O . SER A 1 196 ? -17.579 -3.473 16.675 1.00 93.69 196 SER A O 1
ATOM 1551 N N . TYR A 1 197 ? -18.085 -1.932 18.225 1.00 94.94 197 TYR A N 1
ATOM 1552 C CA . TYR A 1 197 ? -16.707 -1.622 18.598 1.00 94.94 197 TYR A CA 1
ATOM 1553 C C . TYR A 1 197 ? -16.402 -2.108 20.013 1.00 94.94 197 TYR A C 1
ATOM 1555 O O . TYR A 1 197 ? -17.170 -1.896 20.953 1.00 94.94 197 TYR A O 1
ATOM 1563 N N . GLN A 1 198 ? -15.253 -2.752 20.189 1.00 93.75 198 GLN A N 1
ATOM 1564 C CA . GLN A 1 198 ? -14.770 -3.155 21.506 1.00 93.75 198 GLN A CA 1
ATOM 1565 C C . GLN A 1 198 ? -14.245 -1.940 22.288 1.00 93.75 198 GLN A C 1
ATOM 1567 O O . GLN A 1 198 ? -13.741 -0.995 21.673 1.00 93.75 198 GLN A O 1
ATOM 1572 N N . PRO A 1 199 ? -14.295 -1.945 23.634 1.00 92.62 199 PRO A N 1
ATOM 1573 C CA . PRO A 1 199 ? -13.850 -0.798 24.428 1.00 92.62 199 PRO A CA 1
ATOM 1574 C C . PRO A 1 199 ? -12.404 -0.375 24.126 1.00 92.62 199 PRO A C 1
ATOM 1576 O O . PRO A 1 199 ? -12.114 0.812 24.010 1.00 92.62 199 PRO A O 1
ATOM 1579 N N . ASN A 1 200 ? -11.497 -1.331 23.905 1.00 91.75 200 ASN A N 1
ATOM 1580 C CA . ASN A 1 200 ? -10.094 -1.057 23.565 1.00 91.75 200 ASN A CA 1
ATOM 1581 C C . ASN A 1 200 ? -9.895 -0.399 22.187 1.00 91.75 200 ASN A C 1
ATOM 1583 O O . ASN A 1 200 ? -8.834 0.165 21.930 1.00 91.75 200 ASN A O 1
ATOM 1587 N N . GLN A 1 201 ? -10.894 -0.455 21.304 1.00 93.00 201 GLN A N 1
ATOM 1588 C CA . GLN A 1 201 ? -10.864 0.222 20.014 1.00 93.00 201 GLN A CA 1
ATOM 1589 C C . GLN A 1 201 ? -11.314 1.678 20.144 1.00 93.00 201 GLN A C 1
ATOM 1591 O O . GLN A 1 201 ? -11.020 2.474 19.260 1.00 93.00 201 GLN A O 1
ATOM 1596 N N . LEU A 1 202 ? -12.023 2.058 21.203 1.00 94.56 202 LEU A N 1
ATOM 1597 C CA . LEU A 1 202 ? -12.610 3.386 21.357 1.00 94.56 202 LEU A CA 1
ATOM 1598 C C . LEU A 1 202 ? -11.650 4.354 22.067 1.00 94.56 202 LEU A C 1
ATOM 1600 O O . LEU A 1 202 ? -10.865 3.966 22.938 1.00 94.56 202 LEU A O 1
ATOM 1604 N N . SER A 1 203 ? -11.729 5.643 21.714 1.00 94.19 203 SER A N 1
ATOM 1605 C CA . SER A 1 203 ? -11.031 6.694 22.464 1.00 94.19 203 SER A CA 1
ATOM 1606 C C . SER A 1 203 ? -11.541 6.741 23.909 1.00 94.19 203 SER A C 1
ATOM 1608 O O . SER A 1 203 ? -12.631 6.249 24.212 1.00 94.19 203 SER A O 1
ATOM 1610 N N . LYS A 1 204 ? -10.759 7.326 24.825 1.00 93.62 204 LYS A N 1
ATOM 1611 C CA . LYS A 1 204 ? -11.202 7.492 26.219 1.00 93.62 204 LYS A CA 1
ATOM 1612 C C . LYS A 1 204 ? -12.508 8.290 26.315 1.00 93.62 204 LYS A C 1
ATOM 1614 O O . LYS A 1 204 ? -13.390 7.881 27.058 1.00 93.62 204 LYS A O 1
ATOM 1619 N N . ASP A 1 205 ? -12.673 9.333 25.505 1.00 93.56 205 ASP A N 1
ATOM 1620 C CA . ASP A 1 205 ? -13.901 10.139 25.493 1.00 93.56 205 ASP A CA 1
ATOM 1621 C C . ASP A 1 205 ? -15.120 9.334 25.030 1.00 93.56 205 ASP A C 1
ATOM 1623 O O . ASP A 1 205 ? -16.167 9.370 25.670 1.00 93.56 205 ASP A O 1
ATOM 1627 N N . ALA A 1 206 ? -14.981 8.542 23.959 1.00 95.62 206 ALA A N 1
ATOM 1628 C CA . ALA A 1 206 ? -16.060 7.673 23.487 1.00 95.62 206 ALA A CA 1
ATOM 1629 C C . ALA A 1 206 ? -16.413 6.593 24.522 1.00 95.62 206 ALA A C 1
ATOM 1631 O O . ALA A 1 206 ? -17.583 6.270 24.712 1.00 95.62 206 ALA A O 1
ATOM 1632 N N . ARG A 1 207 ? -15.412 6.061 25.236 1.00 96.81 207 ARG A N 1
ATOM 1633 C CA . ARG A 1 207 ? -15.641 5.137 26.353 1.00 96.81 207 ARG A CA 1
ATOM 1634 C C . ARG A 1 207 ? -16.348 5.798 27.526 1.00 96.81 207 ARG A C 1
ATOM 1636 O O . ARG A 1 207 ? -17.236 5.180 28.094 1.00 96.81 207 ARG A O 1
ATOM 1643 N N . PHE A 1 208 ? -15.993 7.031 27.868 1.00 96.38 208 PHE A N 1
ATOM 1644 C CA . PHE A 1 208 ? -16.688 7.798 28.898 1.00 96.38 208 PHE A CA 1
ATOM 1645 C C . PHE A 1 208 ? -18.155 8.041 28.535 1.00 96.38 208 PHE A C 1
ATOM 1647 O O . PHE A 1 208 ? -19.027 7.802 29.366 1.00 96.38 208 PHE A O 1
ATOM 1654 N N . VAL A 1 209 ? -18.436 8.430 27.290 1.00 96.38 209 VAL A N 1
ATOM 1655 C CA . VAL A 1 209 ? -19.804 8.594 26.774 1.00 96.38 209 VAL A CA 1
ATOM 1656 C C . VAL A 1 209 ? -20.593 7.286 26.883 1.00 96.38 209 VAL A C 1
ATOM 1658 O O . VAL A 1 209 ? -21.709 7.266 27.404 1.00 96.38 209 VAL A O 1
ATOM 1661 N N . LEU A 1 210 ? -19.991 6.171 26.466 1.00 96.75 210 LEU A N 1
ATOM 1662 C CA . LEU A 1 210 ? -20.621 4.853 26.511 1.00 96.75 210 LEU A CA 1
ATOM 1663 C C . LEU A 1 210 ? -20.846 4.357 27.952 1.00 96.75 210 LEU A C 1
ATOM 1665 O O . LEU A 1 210 ? -21.922 3.852 28.271 1.00 96.75 210 LEU A O 1
ATOM 1669 N N . ALA A 1 211 ? -19.864 4.540 28.837 1.00 97.00 211 ALA A N 1
ATOM 1670 C CA . ALA A 1 211 ? -19.958 4.209 30.258 1.00 97.00 211 ALA A CA 1
ATOM 1671 C C . ALA A 1 211 ? -21.039 5.045 30.958 1.00 97.00 211 ALA A C 1
ATOM 1673 O O . ALA A 1 211 ? -21.894 4.497 31.648 1.00 97.00 211 ALA A O 1
ATOM 1674 N N . SER A 1 212 ? -21.055 6.357 30.722 1.00 96.56 212 SER A N 1
ATOM 1675 C CA . SER A 1 212 ? -22.050 7.277 31.288 1.00 96.56 212 SER A CA 1
ATOM 1676 C C . SER A 1 212 ? -23.461 6.940 30.817 1.00 96.56 212 SER A C 1
ATOM 1678 O O . SER A 1 212 ? -24.396 6.924 31.615 1.00 96.56 212 SER A O 1
ATOM 1680 N N . SER A 1 213 ? -23.620 6.603 29.537 1.00 96.94 213 SER A N 1
ATOM 1681 C CA . SER A 1 213 ? -24.894 6.121 28.988 1.00 96.94 213 SER A CA 1
ATOM 1682 C C . SER A 1 213 ? -25.335 4.822 29.660 1.00 96.94 213 SER A C 1
ATOM 1684 O O . SER A 1 213 ? -26.485 4.691 30.071 1.00 96.94 213 SER A O 1
ATOM 1686 N N . SER A 1 214 ? -24.397 3.895 29.868 1.00 96.19 214 SER A N 1
ATOM 1687 C CA . SER A 1 214 ? -24.656 2.621 30.546 1.00 96.19 214 SER A CA 1
ATOM 1688 C C . SER A 1 214 ? -25.104 2.822 31.998 1.00 96.19 214 SER A C 1
ATOM 1690 O O . SER A 1 214 ? -26.055 2.182 32.434 1.00 96.19 214 SER A O 1
ATOM 1692 N N . ILE A 1 215 ? -24.487 3.753 32.735 1.00 95.94 215 ILE A N 1
ATOM 1693 C CA . ILE A 1 215 ? -24.890 4.105 34.109 1.00 95.94 215 ILE A CA 1
ATOM 1694 C C . ILE A 1 215 ? -26.306 4.696 34.133 1.00 95.94 215 ILE A C 1
ATOM 1696 O O . ILE A 1 215 ? -27.109 4.350 35.001 1.00 95.94 215 ILE A O 1
ATOM 1700 N N . ASN A 1 216 ? -26.642 5.559 33.170 1.00 94.88 216 ASN A N 1
ATOM 1701 C CA . ASN A 1 216 ? -27.982 6.140 33.074 1.00 94.88 216 ASN A CA 1
ATOM 1702 C C . ASN A 1 216 ? -29.063 5.083 32.802 1.00 94.88 216 ASN A C 1
ATOM 1704 O O . ASN A 1 216 ? -30.174 5.204 33.325 1.00 94.88 216 ASN A O 1
ATOM 1708 N N . LEU A 1 217 ? -28.735 4.028 32.054 1.00 92.56 217 LEU A N 1
ATOM 1709 C CA . LEU A 1 217 ? -29.633 2.901 31.779 1.00 92.56 217 LEU A CA 1
ATOM 1710 C C . LEU A 1 217 ? -29.624 1.816 32.866 1.00 92.56 217 LEU A C 1
ATOM 1712 O O . LEU A 1 217 ? -30.538 0.996 32.906 1.00 92.56 217 LEU A O 1
ATOM 1716 N N . ALA A 1 218 ? -28.629 1.806 33.757 1.00 90.62 218 ALA A N 1
ATOM 1717 C CA . ALA A 1 218 ? -28.508 0.798 34.804 1.00 90.62 218 ALA A CA 1
ATOM 1718 C C . ALA A 1 218 ? -29.715 0.806 35.759 1.00 90.62 218 ALA A C 1
ATOM 1720 O O . ALA A 1 218 ? -30.343 1.844 36.004 1.00 90.62 218 ALA A O 1
ATOM 1721 N N . ASN A 1 219 ? -30.008 -0.352 36.353 1.00 86.19 219 ASN A N 1
ATOM 1722 C CA . ASN A 1 219 ? -31.089 -0.519 37.322 1.00 86.19 219 ASN A CA 1
ATOM 1723 C C . ASN A 1 219 ? -30.676 -0.026 38.725 1.00 86.19 219 ASN A C 1
ATOM 1725 O O . ASN A 1 219 ? -30.587 -0.791 39.681 1.00 86.19 219 ASN A O 1
ATOM 1729 N N . LEU A 1 220 ? -30.365 1.267 38.817 1.00 87.69 220 LEU A N 1
ATOM 1730 C CA . LEU A 1 220 ? -29.942 1.972 40.027 1.00 87.69 220 LEU A CA 1
ATOM 1731 C C . LEU A 1 220 ? -30.913 3.114 40.344 1.00 87.69 220 LEU A C 1
ATOM 1733 O O . LEU A 1 220 ? -31.555 3.664 39.444 1.00 87.69 220 LEU A O 1
ATOM 1737 N N . SER A 1 221 ? -30.991 3.516 41.614 1.00 89.50 221 SER A N 1
ATOM 1738 C CA . SER A 1 221 ? -31.755 4.706 41.998 1.00 89.50 221 SER A CA 1
ATOM 1739 C C . SER A 1 221 ? -31.139 5.973 41.391 1.00 89.50 221 SER A C 1
ATOM 1741 O O . SER A 1 221 ? -29.943 6.027 41.092 1.00 89.50 221 SER A O 1
ATOM 1743 N N . GLN A 1 222 ? -31.931 7.039 41.254 1.00 89.81 222 GLN A N 1
ATOM 1744 C CA . GLN A 1 222 ? -31.427 8.301 40.700 1.00 89.81 222 GLN A CA 1
ATOM 1745 C C . GLN A 1 222 ? -30.268 8.887 41.525 1.00 89.81 222 GLN A C 1
ATOM 1747 O O . GLN A 1 222 ? -29.340 9.470 40.968 1.00 89.81 222 GLN A O 1
ATOM 1752 N N . THR A 1 223 ? -30.286 8.696 42.848 1.00 90.25 223 THR A N 1
ATOM 1753 C CA . THR A 1 223 ? -29.213 9.147 43.744 1.00 90.25 223 THR A CA 1
ATOM 1754 C C . THR A 1 223 ? -27.935 8.331 43.567 1.00 90.25 223 THR A C 1
ATOM 1756 O O . THR A 1 223 ? -26.851 8.908 43.531 1.00 90.25 223 THR A O 1
ATOM 1759 N N . GLN A 1 224 ? -28.048 7.012 43.384 1.00 88.88 224 GLN A N 1
ATOM 1760 C CA . GLN A 1 224 ? -26.910 6.139 43.081 1.00 88.88 224 GLN A CA 1
ATOM 1761 C C . GLN A 1 224 ? -26.292 6.484 41.722 1.00 88.88 224 GLN A C 1
ATOM 1763 O O . GLN A 1 224 ? -25.076 6.634 41.627 1.00 88.88 224 GLN A O 1
ATOM 1768 N N . LYS A 1 225 ? -27.120 6.690 40.688 1.00 93.31 225 LYS A N 1
ATOM 1769 C CA . LYS A 1 225 ? -26.655 7.122 39.360 1.00 93.31 225 LYS A CA 1
ATOM 1770 C C . LYS A 1 225 ? -25.877 8.431 39.438 1.00 93.31 225 LYS A C 1
ATOM 1772 O O . LYS A 1 225 ? -24.769 8.505 38.919 1.00 93.31 225 LYS A O 1
ATOM 1777 N N . ALA A 1 226 ? -26.422 9.438 40.126 1.00 92.06 226 ALA A N 1
ATOM 1778 C CA . ALA A 1 226 ? -25.758 10.728 40.297 1.00 92.06 226 ALA A CA 1
ATOM 1779 C C . ALA A 1 226 ? -24.415 10.601 41.037 1.00 92.06 226 ALA A C 1
ATOM 1781 O O . ALA A 1 226 ? -23.430 11.208 40.624 1.00 92.06 226 ALA A O 1
ATOM 1782 N N . ALA A 1 227 ? -24.349 9.781 42.091 1.00 90.62 227 ALA A N 1
ATOM 1783 C CA . ALA A 1 227 ? -23.112 9.553 42.836 1.00 90.62 227 ALA A CA 1
ATOM 1784 C C . ALA A 1 227 ? -22.007 8.930 41.964 1.00 90.62 227 ALA A C 1
ATOM 1786 O O . ALA A 1 227 ? -20.858 9.361 42.038 1.00 90.62 227 ALA A O 1
ATOM 1787 N N . VAL A 1 228 ? -22.346 7.962 41.108 1.00 91.31 228 VAL A N 1
ATOM 1788 C CA . VAL A 1 228 ? -21.382 7.351 40.178 1.00 91.31 228 VAL A CA 1
ATOM 1789 C C . VAL A 1 228 ? -20.984 8.337 39.076 1.00 91.31 228 VAL A C 1
ATOM 1791 O O . VAL A 1 228 ? -19.796 8.521 38.820 1.00 91.31 228 VAL A O 1
ATOM 1794 N N . LEU A 1 229 ? -21.959 9.001 38.446 1.00 93.06 229 LEU A N 1
ATOM 1795 C CA . LEU A 1 229 ? -21.711 9.937 37.343 1.00 93.06 229 LEU A CA 1
ATOM 1796 C C . LEU A 1 229 ? -20.850 11.136 37.766 1.00 93.06 229 LEU A C 1
ATOM 1798 O O . LEU A 1 229 ? -20.044 11.607 36.972 1.00 93.06 229 LEU A O 1
ATOM 1802 N N . ASN A 1 230 ? -20.955 11.591 39.017 1.00 92.44 230 ASN A N 1
ATOM 1803 C CA . ASN A 1 230 ? -20.115 12.671 39.545 1.00 92.44 230 ASN A CA 1
ATOM 1804 C C . ASN A 1 230 ? -18.640 12.274 39.730 1.00 92.44 230 ASN A C 1
ATOM 1806 O O . ASN A 1 230 ? -17.787 13.151 39.848 1.00 92.44 230 ASN A O 1
ATOM 1810 N N . ASN A 1 231 ? -18.335 10.974 39.766 1.00 89.19 231 ASN A N 1
ATOM 1811 C CA . ASN A 1 231 ? -16.986 10.446 39.985 1.00 89.19 231 ASN A CA 1
ATOM 1812 C C . ASN A 1 231 ? -16.363 9.824 38.724 1.00 89.19 231 ASN A C 1
ATOM 1814 O O . ASN A 1 231 ? -15.217 9.372 38.762 1.00 89.19 231 ASN A O 1
ATOM 1818 N N . ILE A 1 232 ? -17.092 9.800 37.605 1.00 91.62 232 ILE A N 1
ATOM 1819 C CA . ILE A 1 232 ? -16.606 9.271 36.331 1.00 91.62 232 ILE A CA 1
ATOM 1820 C C . ILE A 1 232 ? -16.353 10.410 35.344 1.00 91.62 232 ILE A C 1
ATOM 1822 O O . ILE A 1 232 ? -17.116 11.366 35.243 1.00 91.62 232 ILE A O 1
ATOM 1826 N N . SER A 1 233 ? -15.254 10.318 34.608 1.00 91.81 233 SER A N 1
ATOM 1827 C CA . SER A 1 233 ? -14.854 11.297 33.602 1.00 91.81 233 SER A CA 1
ATOM 1828 C C . SER A 1 233 ? -14.083 10.607 32.475 1.00 91.81 233 SER A C 1
ATOM 1830 O O . SER A 1 233 ? -13.788 9.409 32.534 1.00 91.81 233 SER A O 1
ATOM 1832 N N . SER A 1 234 ? -13.695 11.357 31.444 1.00 88.44 234 SER A N 1
ATOM 1833 C CA . SER A 1 234 ? -12.803 10.837 30.403 1.00 88.44 234 SER A CA 1
ATOM 1834 C C . SER A 1 234 ? -11.388 10.525 30.903 1.00 88.44 234 SER A C 1
ATOM 1836 O O . SER A 1 234 ? -10.629 9.857 30.199 1.00 88.44 234 SER A O 1
ATOM 1838 N N . THR A 1 235 ? -11.015 10.950 32.116 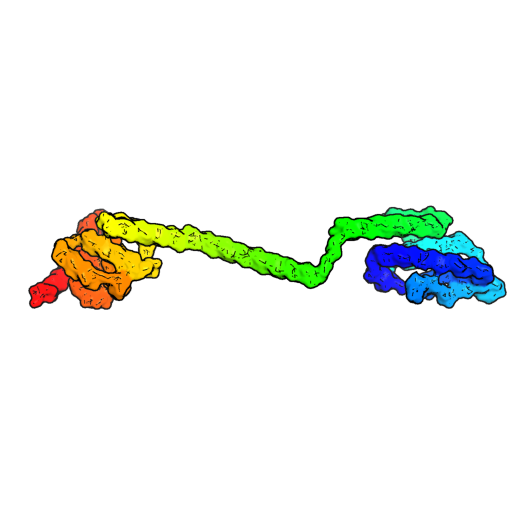1.00 90.38 235 THR A N 1
ATOM 1839 C CA . THR A 1 235 ? -9.710 10.640 32.718 1.00 90.38 235 THR A CA 1
ATOM 1840 C C . THR A 1 235 ? -9.735 9.421 33.631 1.00 90.38 235 THR A C 1
ATOM 1842 O O . THR A 1 235 ? -8.655 8.892 33.909 1.00 90.38 235 THR A O 1
ATOM 1845 N N . THR A 1 236 ? -10.922 8.931 34.015 1.00 92.75 236 THR A N 1
ATOM 1846 C CA . THR A 1 236 ? -11.102 7.706 34.806 1.00 92.75 236 THR A CA 1
ATOM 1847 C C . THR A 1 236 ? -10.315 6.532 34.211 1.00 92.75 236 THR A C 1
ATOM 1849 O O . THR A 1 236 ? -10.019 6.470 33.006 1.00 92.75 236 THR A O 1
ATOM 1852 N N . ASP A 1 237 ? -9.904 5.609 35.079 1.00 92.88 237 ASP A N 1
ATOM 1853 C CA . ASP A 1 237 ? -9.132 4.446 34.682 1.00 92.88 237 ASP A CA 1
ATOM 1854 C C . ASP A 1 237 ? -9.905 3.560 33.688 1.00 92.88 237 ASP A C 1
ATOM 1856 O O . ASP A 1 237 ? -11.138 3.542 33.608 1.00 92.88 237 ASP A O 1
ATOM 1860 N N . ASN A 1 238 ? -9.145 2.818 32.883 1.00 93.12 238 ASN A N 1
ATOM 1861 C CA . ASN A 1 238 ? -9.721 2.007 31.819 1.00 93.12 238 ASN A CA 1
ATOM 1862 C C . ASN A 1 238 ? -10.609 0.877 32.361 1.00 93.12 238 ASN A C 1
ATOM 1864 O O . ASN A 1 238 ? -11.543 0.496 31.661 1.00 93.12 238 ASN A O 1
ATOM 1868 N N . ASN A 1 239 ? -10.323 0.333 33.546 1.00 94.50 239 ASN A N 1
ATOM 1869 C CA . ASN A 1 239 ? -11.060 -0.806 34.085 1.00 94.50 239 ASN A CA 1
ATOM 1870 C C . ASN A 1 239 ? -12.446 -0.364 34.546 1.00 94.50 239 ASN A C 1
ATOM 1872 O O . ASN A 1 239 ? -13.422 -1.002 34.165 1.00 94.50 239 ASN A O 1
ATOM 1876 N N . THR A 1 240 ? -12.552 0.764 35.247 1.00 94.56 240 THR A N 1
ATOM 1877 C CA . THR A 1 240 ? -13.836 1.338 35.674 1.00 94.56 240 THR A CA 1
ATOM 1878 C C . THR A 1 240 ? -14.695 1.756 34.481 1.00 94.56 240 THR A C 1
ATOM 1880 O O . THR A 1 240 ? -15.879 1.428 34.424 1.00 94.56 240 THR A O 1
ATOM 1883 N N . LEU A 1 241 ? -14.116 2.417 33.469 1.00 96.12 241 LEU A N 1
ATOM 1884 C CA . LEU A 1 241 ? -14.855 2.747 32.241 1.00 96.12 241 LEU A CA 1
ATOM 1885 C C . LEU A 1 241 ? -15.344 1.482 31.523 1.00 96.12 241 LEU A C 1
ATOM 1887 O O . LEU A 1 241 ? -16.510 1.385 31.146 1.00 96.12 241 LEU A O 1
ATOM 1891 N N . ASN A 1 242 ? -14.463 0.495 31.346 1.00 96.50 242 ASN A N 1
ATOM 1892 C CA . ASN A 1 242 ? -14.811 -0.748 30.665 1.00 96.50 242 ASN A CA 1
ATOM 1893 C C . ASN A 1 242 ? -15.824 -1.582 31.467 1.00 96.50 242 ASN A C 1
ATOM 1895 O O . ASN A 1 242 ? -16.653 -2.241 30.847 1.00 96.50 242 ASN A O 1
ATOM 1899 N N . TYR A 1 243 ? -15.795 -1.530 32.805 1.00 96.50 243 TYR A N 1
ATOM 1900 C CA . TYR A 1 243 ? -16.785 -2.167 33.676 1.00 96.50 243 TYR A CA 1
ATOM 1901 C C . TYR A 1 243 ? -18.188 -1.691 33.306 1.00 96.50 243 TYR A C 1
ATOM 1903 O O . TYR A 1 243 ? -19.032 -2.503 32.935 1.00 96.50 243 TYR A O 1
ATOM 1911 N N . TRP A 1 244 ? -18.407 -0.374 33.310 1.00 96.19 244 TRP A N 1
ATOM 1912 C CA . TRP A 1 244 ? -19.713 0.204 33.000 1.00 96.19 244 TRP A CA 1
ATOM 1913 C C . TRP A 1 244 ? -20.145 -0.067 31.562 1.00 96.19 244 TRP A C 1
ATOM 1915 O O . TRP A 1 244 ? -21.319 -0.327 31.323 1.00 96.19 244 TRP A O 1
ATOM 1925 N N . ILE A 1 245 ? -19.205 -0.077 30.613 1.00 96.44 245 ILE A N 1
ATOM 1926 C CA . ILE A 1 245 ? -19.500 -0.439 29.221 1.00 96.44 245 ILE A CA 1
ATOM 1927 C C . ILE A 1 245 ? -19.978 -1.892 29.115 1.00 96.44 245 ILE A C 1
ATOM 1929 O O . ILE A 1 245 ? -20.985 -2.155 28.460 1.00 96.44 245 ILE A O 1
ATOM 1933 N N . TYR A 1 246 ? -19.276 -2.842 29.739 1.00 96.12 246 TYR A N 1
ATOM 1934 C CA . TYR A 1 246 ? -19.700 -4.244 29.720 1.00 96.12 246 TYR A CA 1
ATOM 1935 C C . TYR A 1 246 ? -21.013 -4.446 30.478 1.00 96.12 246 TYR A C 1
ATOM 1937 O O . TYR A 1 246 ? -21.854 -5.212 30.012 1.00 96.12 246 TYR A O 1
ATOM 1945 N N . GLN A 1 247 ? -21.226 -3.706 31.569 1.00 94.62 247 GLN A N 1
ATOM 1946 C CA . GLN A 1 247 ? -22.486 -3.702 32.306 1.00 94.62 247 GLN A CA 1
ATOM 1947 C C . GLN A 1 247 ? -23.654 -3.270 31.412 1.00 94.62 247 GLN A C 1
ATOM 1949 O O . GLN A 1 247 ? -24.644 -3.988 31.308 1.00 94.62 247 GLN A O 1
ATOM 1954 N N . GLY A 1 248 ? -23.521 -2.142 30.704 1.00 93.50 248 GLY A N 1
ATOM 1955 C CA . GLY A 1 248 ? -24.560 -1.642 29.798 1.00 93.50 248 GLY A CA 1
ATOM 1956 C C . GLY A 1 248 ? -24.837 -2.559 28.608 1.00 93.50 248 GLY A C 1
ATOM 1957 O O . GLY A 1 248 ? -25.955 -2.601 28.107 1.00 93.50 248 GLY A O 1
ATOM 1958 N N . ARG A 1 249 ? -23.840 -3.339 28.174 1.00 93.19 249 ARG A N 1
ATOM 1959 C CA . ARG A 1 249 ? -23.980 -4.336 27.097 1.00 93.19 249 ARG A CA 1
ATOM 1960 C C . ARG A 1 249 ? -24.567 -5.672 27.556 1.00 93.19 249 ARG A C 1
ATOM 1962 O O . ARG A 1 249 ? -24.776 -6.550 26.723 1.00 93.19 249 ARG A O 1
ATOM 1969 N N . GLY A 1 250 ? -24.794 -5.856 28.856 1.00 92.94 250 GLY A N 1
ATOM 1970 C CA . GLY A 1 250 ? -25.211 -7.140 29.419 1.00 92.94 250 GLY A CA 1
ATOM 1971 C C . GLY A 1 250 ? -24.106 -8.203 29.440 1.00 92.94 250 GLY A C 1
ATOM 1972 O O . GLY A 1 250 ? -24.377 -9.381 29.662 1.00 92.94 250 GLY A O 1
ATOM 1973 N N . GLU A 1 251 ? -22.844 -7.814 29.234 1.00 95.06 251 GLU A N 1
ATOM 1974 C CA . GLU A 1 251 ? -21.674 -8.698 29.302 1.00 95.06 251 GLU A CA 1
ATOM 1975 C C . GLU A 1 251 ? -21.206 -8.856 30.765 1.00 95.06 251 GLU A C 1
ATOM 1977 O O . GLU A 1 251 ? -20.047 -8.604 31.111 1.00 95.06 251 GLU A O 1
ATOM 1982 N N . PHE A 1 252 ? -22.128 -9.257 31.646 1.00 95.56 252 PHE A N 1
ATOM 1983 C CA . PHE A 1 252 ? -21.968 -9.157 33.101 1.00 95.56 252 PHE A CA 1
ATOM 1984 C C . PHE A 1 252 ? -20.812 -9.990 33.676 1.00 95.56 252 PHE A C 1
ATOM 1986 O O . PHE A 1 252 ? -20.227 -9.608 34.684 1.00 95.56 252 PHE A O 1
ATOM 1993 N N . GLU A 1 253 ? -20.413 -11.092 33.034 1.00 95.44 253 GLU A N 1
ATOM 1994 C CA . GLU A 1 253 ? -19.238 -11.868 33.465 1.00 95.44 253 GLU A CA 1
ATOM 1995 C C . GLU A 1 253 ? -17.930 -11.075 33.302 1.00 95.44 253 GLU A C 1
ATOM 1997 O O . GLU A 1 253 ? -17.052 -11.120 34.168 1.00 95.44 253 GLU A O 1
ATOM 2002 N N . LYS A 1 254 ? -17.804 -10.302 32.213 1.00 96.06 254 LYS A N 1
ATOM 2003 C CA . LYS A 1 254 ? -16.646 -9.421 31.996 1.00 96.06 254 LYS A CA 1
ATOM 2004 C C . LYS A 1 254 ? -16.666 -8.249 32.966 1.00 96.06 254 LYS A C 1
ATOM 2006 O O . LYS A 1 254 ? -15.614 -7.887 33.491 1.00 96.06 254 LYS A O 1
ATOM 2011 N N . ALA A 1 255 ? -17.850 -7.692 33.225 1.00 96.62 255 ALA A N 1
ATOM 2012 C CA . ALA A 1 255 ? -18.030 -6.661 34.238 1.00 96.62 255 ALA A CA 1
ATOM 2013 C C . ALA A 1 255 ? -17.620 -7.185 35.626 1.00 96.62 255 ALA A C 1
ATOM 2015 O O . ALA A 1 255 ? -16.785 -6.576 36.283 1.00 96.62 255 ALA A O 1
ATOM 2016 N N . LEU A 1 256 ? -18.081 -8.373 36.031 1.00 97.06 256 LEU A N 1
ATOM 2017 C CA . LEU A 1 256 ? -17.702 -8.994 37.302 1.00 97.06 256 LEU A CA 1
ATOM 2018 C C . LEU A 1 256 ? -16.184 -9.182 37.437 1.00 97.06 256 LEU A C 1
ATOM 2020 O O . LEU A 1 256 ? -15.619 -8.911 38.495 1.00 97.06 256 LEU A O 1
ATOM 2024 N N . ASN A 1 257 ? -15.512 -9.643 36.378 1.00 96.69 257 ASN A N 1
ATOM 2025 C CA . ASN A 1 257 ? -14.057 -9.799 36.390 1.00 96.69 257 ASN A CA 1
ATOM 2026 C C . ASN A 1 257 ? -13.354 -8.448 36.604 1.00 96.69 257 ASN A C 1
ATOM 2028 O O . ASN A 1 257 ? -12.483 -8.339 37.466 1.00 96.69 257 ASN A O 1
ATOM 2032 N N . LEU A 1 258 ? -13.784 -7.402 35.888 1.00 95.81 258 LEU A N 1
ATOM 2033 C CA . LEU A 1 258 ? -13.249 -6.055 36.086 1.00 95.81 258 LEU A CA 1
ATOM 2034 C C . LEU A 1 258 ? -13.535 -5.516 37.488 1.00 95.81 258 LEU A C 1
ATOM 2036 O O . LEU A 1 258 ? -12.624 -4.968 38.091 1.00 95.81 258 LEU A O 1
ATOM 2040 N N . ALA A 1 259 ? -14.734 -5.713 38.038 1.00 95.56 259 ALA A N 1
ATOM 2041 C CA . ALA A 1 259 ? -15.068 -5.271 39.393 1.00 95.56 259 ALA A CA 1
ATOM 2042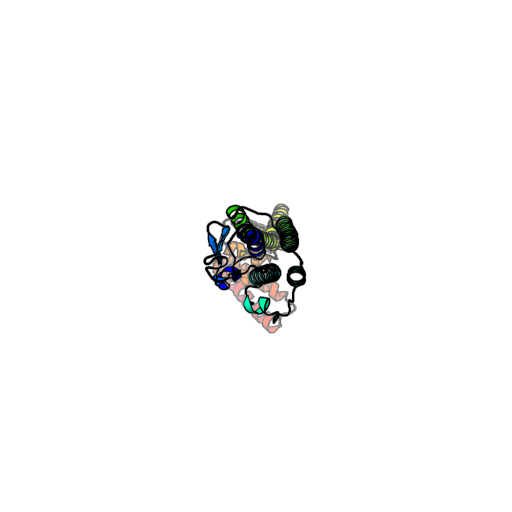 C C . ALA A 1 259 ? -14.160 -5.914 40.451 1.00 95.56 259 ALA A C 1
ATOM 2044 O O . ALA A 1 259 ? -13.593 -5.216 41.290 1.00 95.56 259 ALA A O 1
ATOM 2045 N N . LYS A 1 260 ? -13.928 -7.229 40.344 1.00 94.31 260 LYS A N 1
ATOM 2046 C CA . LYS A 1 260 ? -12.979 -7.950 41.206 1.00 94.31 260 LYS A CA 1
ATOM 2047 C C . LYS A 1 260 ? -11.542 -7.458 41.032 1.00 94.31 260 LYS A C 1
ATOM 2049 O O . LYS A 1 260 ? -10.801 -7.404 42.005 1.00 94.31 260 LYS A O 1
ATOM 2054 N N . ASN A 1 261 ? -11.145 -7.111 39.806 1.00 94.25 261 ASN A N 1
ATOM 2055 C CA . ASN A 1 261 ? -9.819 -6.560 39.522 1.00 94.25 261 ASN A CA 1
ATOM 2056 C C . ASN A 1 261 ? -9.638 -5.147 40.103 1.00 94.25 261 ASN A C 1
ATOM 2058 O O . ASN A 1 261 ? -8.571 -4.839 40.621 1.00 94.25 261 ASN A O 1
ATOM 2062 N N . ILE A 1 262 ? -10.683 -4.317 40.035 1.00 93.81 262 ILE A N 1
ATOM 2063 C CA . ILE A 1 262 ? -10.730 -2.984 40.650 1.00 93.81 262 ILE A CA 1
ATOM 2064 C C . ILE A 1 262 ? -10.712 -3.103 42.183 1.00 93.81 262 ILE A C 1
ATOM 2066 O O . ILE A 1 262 ? -10.153 -2.241 42.855 1.00 93.81 262 ILE A O 1
ATOM 2070 N N . GLY A 1 263 ? -11.281 -4.183 42.730 1.00 91.94 263 GLY A N 1
ATOM 2071 C CA . GLY A 1 263 ? -11.438 -4.378 44.172 1.00 91.94 263 GLY A CA 1
ATOM 2072 C C . GLY A 1 263 ? -12.610 -3.583 44.747 1.00 91.94 263 GLY A C 1
ATOM 2073 O O . GLY A 1 263 ? -12.580 -3.212 45.916 1.00 91.94 263 GLY A O 1
ATOM 2074 N N . ASP A 1 264 ? -13.617 -3.285 43.921 1.00 91.31 264 ASP A N 1
ATOM 2075 C CA . ASP A 1 264 ? -14.807 -2.546 44.336 1.00 91.31 264 ASP A CA 1
ATOM 2076 C C . ASP A 1 264 ? -15.952 -3.521 44.645 1.00 91.31 264 ASP A C 1
ATOM 2078 O O . ASP A 1 264 ? -16.557 -4.126 43.750 1.00 91.31 264 ASP A O 1
ATOM 2082 N N . ASP A 1 265 ? -16.244 -3.682 45.936 1.00 92.56 265 ASP A N 1
ATOM 2083 C CA . ASP A 1 265 ? -17.293 -4.573 46.433 1.00 92.56 265 ASP A CA 1
ATOM 2084 C C . ASP A 1 265 ? -18.697 -4.131 45.990 1.00 92.56 265 ASP A C 1
ATOM 2086 O O . ASP A 1 265 ? -19.567 -4.982 45.791 1.00 92.56 265 ASP A O 1
ATOM 2090 N N . GLN A 1 266 ? -18.933 -2.829 45.782 1.00 90.81 266 GLN A N 1
ATOM 2091 C CA . GLN A 1 266 ? -20.225 -2.321 45.310 1.00 90.81 266 GLN A CA 1
ATOM 2092 C C . GLN A 1 266 ? -20.441 -2.663 43.835 1.00 90.81 266 GLN A C 1
ATOM 2094 O O . GLN A 1 266 ? -21.515 -3.147 43.466 1.00 90.81 266 GLN A O 1
ATOM 2099 N N . LEU A 1 267 ? -19.419 -2.480 42.994 1.00 93.00 267 LEU A N 1
ATOM 2100 C CA . LEU A 1 267 ? -19.469 -2.907 41.591 1.00 93.00 267 LEU A CA 1
ATOM 2101 C C . LEU A 1 267 ? -19.566 -4.434 41.484 1.00 93.00 267 LEU A C 1
ATOM 2103 O O . LEU A 1 267 ? -20.315 -4.962 40.663 1.00 93.00 267 LEU A O 1
ATOM 2107 N N . THR A 1 268 ? -18.869 -5.161 42.357 1.00 95.12 268 THR A N 1
ATOM 2108 C CA . THR A 1 268 ? -18.927 -6.628 42.395 1.00 95.12 268 THR A CA 1
ATOM 2109 C C . THR A 1 268 ? -20.331 -7.109 42.769 1.00 95.12 268 THR A C 1
ATOM 2111 O O . THR A 1 268 ? -20.871 -8.006 42.116 1.00 95.12 268 THR A O 1
ATOM 2114 N N . LEU A 1 269 ? -20.962 -6.483 43.770 1.00 94.19 269 LEU A N 1
ATOM 2115 C CA . LEU A 1 269 ? -22.341 -6.767 44.166 1.00 94.19 269 LEU A CA 1
ATOM 2116 C C . LEU A 1 269 ? -23.329 -6.481 43.026 1.00 94.19 269 LEU A C 1
ATOM 2118 O O . LEU A 1 269 ? -24.213 -7.302 42.761 1.00 94.19 269 LEU A O 1
ATOM 2122 N N . LEU A 1 270 ? -23.173 -5.347 42.337 1.00 92.88 270 LEU A N 1
ATOM 2123 C CA . LEU A 1 270 ? -24.020 -4.976 41.204 1.00 92.88 270 LEU A CA 1
ATOM 2124 C C . LEU A 1 270 ? -23.912 -6.005 40.068 1.00 92.88 270 LEU A C 1
ATOM 2126 O O . LEU A 1 270 ? -24.931 -6.512 39.599 1.00 92.88 270 LEU A O 1
ATOM 2130 N N . ALA A 1 271 ? -22.693 -6.387 39.683 1.00 95.31 271 ALA A N 1
ATOM 2131 C CA . ALA A 1 271 ? -22.467 -7.377 38.634 1.00 95.31 271 ALA A CA 1
ATOM 2132 C C . ALA A 1 271 ? -23.069 -8.752 38.976 1.00 95.31 271 ALA A C 1
ATOM 2134 O O . ALA A 1 271 ? -23.716 -9.362 38.124 1.00 95.31 271 ALA A O 1
ATOM 2135 N N . TYR A 1 272 ? -22.924 -9.236 40.217 1.00 96.31 272 TYR A N 1
ATOM 2136 C CA . TYR A 1 272 ? -23.576 -10.482 40.641 1.00 96.31 272 TYR A CA 1
ATOM 2137 C C . TYR A 1 272 ? -25.104 -10.382 40.641 1.00 96.31 272 TYR A C 1
ATOM 2139 O O . TYR A 1 272 ? -25.776 -11.342 40.261 1.00 96.31 272 TYR A O 1
ATOM 2147 N N . THR A 1 273 ? -25.656 -9.237 41.047 1.00 94.38 273 THR A N 1
ATOM 2148 C CA . THR A 1 273 ? -27.107 -9.006 41.045 1.00 94.38 273 THR A CA 1
ATOM 2149 C C . THR A 1 273 ? -27.666 -9.086 39.627 1.00 94.38 273 THR A C 1
ATOM 2151 O O . THR A 1 273 ? -28.648 -9.794 39.395 1.00 94.38 273 THR A O 1
ATOM 2154 N N . ASP A 1 274 ? -27.007 -8.448 38.661 1.00 94.38 274 ASP A N 1
ATOM 2155 C CA . ASP A 1 274 ? -27.438 -8.485 37.263 1.00 94.38 274 ASP A CA 1
ATOM 2156 C C . ASP A 1 274 ? -27.199 -9.862 36.612 1.00 94.38 274 ASP A C 1
ATOM 2158 O O . ASP A 1 274 ? -28.066 -10.348 35.882 1.00 94.38 274 ASP A O 1
ATOM 2162 N N . LEU A 1 275 ? -26.113 -10.570 36.959 1.00 95.25 275 LEU A N 1
ATOM 2163 C CA . LEU A 1 275 ? -25.907 -11.978 36.575 1.00 95.25 275 LEU A CA 1
ATOM 2164 C C . LEU A 1 275 ? -27.030 -12.886 37.081 1.00 95.25 275 LEU A C 1
ATOM 2166 O O . LEU A 1 275 ? -27.520 -13.744 36.338 1.00 95.25 275 LEU A O 1
ATOM 2170 N N . TYR A 1 276 ? -27.457 -12.700 38.331 1.00 95.75 276 TYR A N 1
ATOM 2171 C CA . TYR A 1 276 ? -28.564 -13.447 38.915 1.00 95.75 276 TYR A CA 1
ATOM 2172 C C . TYR A 1 276 ? -29.866 -13.188 38.149 1.00 95.75 276 TYR A C 1
ATOM 2174 O O . TYR A 1 276 ? -30.547 -14.140 37.762 1.00 95.75 276 TYR A O 1
ATOM 2182 N N . GLN A 1 277 ? -30.196 -11.922 37.864 1.00 93.75 277 GLN A N 1
ATOM 2183 C CA . GLN A 1 277 ? -31.405 -11.581 37.104 1.00 93.75 277 GLN A CA 1
ATOM 2184 C C . GLN A 1 277 ? -31.360 -12.132 35.674 1.00 93.75 277 GLN A C 1
ATOM 2186 O O . GLN A 1 277 ? -32.312 -12.781 35.238 1.00 93.75 277 GLN A O 1
ATOM 2191 N N . ALA A 1 278 ? -30.244 -11.957 34.962 1.00 93.88 278 ALA A N 1
ATOM 2192 C CA . ALA A 1 278 ? -30.071 -12.474 33.606 1.00 93.88 278 ALA A CA 1
ATOM 2193 C C . ALA A 1 278 ? -30.190 -14.006 33.556 1.00 93.88 278 ALA A C 1
ATOM 2195 O O . ALA A 1 278 ? -30.885 -14.556 32.701 1.00 93.88 278 ALA A O 1
ATOM 2196 N N . THR A 1 279 ? -29.581 -14.705 34.518 1.00 94.44 279 THR A N 1
ATOM 2197 C CA . THR A 1 279 ? -29.667 -16.169 34.635 1.00 94.44 279 THR A CA 1
ATOM 2198 C C . THR A 1 279 ? -31.092 -16.614 34.945 1.00 94.44 279 THR A C 1
ATOM 2200 O O . THR A 1 279 ? -31.592 -17.564 34.343 1.00 94.44 279 THR A O 1
ATOM 2203 N N . LYS A 1 280 ? -31.794 -15.902 35.834 1.00 93.62 280 LYS A N 1
ATOM 2204 C CA . LYS A 1 280 ? -33.189 -16.187 36.189 1.00 93.62 280 LYS A CA 1
ATOM 2205 C C . LYS A 1 280 ? -34.118 -16.065 34.981 1.00 93.62 280 LYS A C 1
ATOM 2207 O O . LYS A 1 280 ? -34.993 -16.916 34.811 1.00 93.62 280 LYS A O 1
ATOM 2212 N N . LEU A 1 281 ? -33.902 -15.063 34.130 1.00 93.62 281 LEU A N 1
ATOM 2213 C CA . LEU A 1 281 ? -34.689 -14.815 32.918 1.00 93.62 281 LEU A CA 1
ATOM 2214 C C . LEU A 1 281 ? -34.299 -15.711 31.730 1.00 93.62 281 LEU A C 1
ATOM 2216 O O . LEU A 1 281 ? -35.057 -15.806 30.769 1.00 93.62 281 LEU A O 1
ATOM 2220 N N . ASN A 1 282 ? -33.159 -16.403 31.790 1.00 92.44 282 ASN A N 1
ATOM 2221 C CA . ASN A 1 282 ? -32.706 -17.281 30.715 1.00 92.44 282 ASN A CA 1
ATOM 2222 C C . ASN A 1 282 ? -33.611 -18.522 30.585 1.00 92.44 282 ASN A C 1
ATOM 2224 O O . ASN A 1 282 ? -33.687 -19.343 31.504 1.00 92.44 282 ASN A O 1
ATOM 2228 N N . THR A 1 283 ? -34.292 -18.659 29.447 1.00 91.81 283 THR A N 1
ATOM 2229 C CA . THR A 1 283 ? -35.208 -19.772 29.135 1.00 91.81 283 THR A CA 1
ATOM 2230 C C . THR A 1 283 ? -34.533 -20.950 28.432 1.00 91.81 283 THR A C 1
ATOM 2232 O O . THR A 1 283 ? -35.130 -22.019 28.348 1.00 91.81 283 THR A O 1
ATOM 2235 N N . SER A 1 284 ? -33.299 -20.778 27.954 1.00 93.31 284 SER A N 1
ATOM 2236 C CA . SER A 1 284 ? -32.570 -21.776 27.158 1.00 93.31 284 SER A CA 1
ATOM 2237 C C . SER A 1 284 ? -31.554 -22.589 27.969 1.00 93.31 284 SER A C 1
ATOM 2239 O O . SER A 1 284 ? -31.033 -23.585 27.476 1.00 93.31 284 SER A O 1
ATOM 2241 N N . MET A 1 285 ? -31.229 -22.160 29.191 1.00 91.12 285 MET A N 1
ATOM 2242 C CA . MET A 1 285 ? -30.261 -22.833 30.065 1.00 91.12 285 MET A CA 1
ATOM 2243 C C . MET A 1 285 ? -30.848 -24.111 30.678 1.00 91.12 285 MET A C 1
ATOM 2245 O O . MET A 1 285 ? -32.021 -24.146 31.049 1.00 91.12 285 MET A O 1
ATOM 2249 N N . ASN A 1 286 ? -30.016 -25.145 30.838 1.00 95.12 286 ASN A N 1
ATOM 2250 C CA . ASN A 1 286 ? -30.396 -26.361 31.554 1.00 95.12 286 ASN A CA 1
ATOM 2251 C C . ASN A 1 286 ? -30.829 -26.034 32.999 1.00 95.12 286 ASN A C 1
ATOM 2253 O O . ASN A 1 286 ? -30.194 -25.217 33.664 1.00 95.12 286 ASN A O 1
ATOM 2257 N N . GLY A 1 287 ? -31.898 -26.677 33.479 1.00 92.38 287 GLY A N 1
ATOM 2258 C CA . GLY A 1 287 ? -32.489 -26.395 34.791 1.00 92.38 287 GLY A CA 1
ATOM 2259 C C . GLY A 1 287 ? -31.529 -26.587 35.968 1.00 92.38 287 GLY A C 1
ATOM 2260 O O . GLY A 1 287 ? -31.460 -25.715 36.834 1.00 92.38 287 GLY A O 1
ATOM 2261 N N . ASP A 1 288 ? -30.742 -27.664 35.967 1.00 93.25 288 ASP A N 1
ATOM 2262 C CA . ASP A 1 288 ? -29.802 -27.973 37.051 1.00 93.25 288 ASP A CA 1
ATOM 2263 C C . ASP A 1 288 ? -28.623 -26.992 37.053 1.00 93.25 288 ASP A C 1
ATOM 2265 O O . ASP A 1 288 ? -28.226 -26.471 38.098 1.00 93.25 288 ASP A O 1
ATOM 2269 N N . GLU A 1 289 ? -28.086 -26.679 35.868 1.00 93.50 289 GLU A N 1
ATOM 2270 C CA . GLU A 1 289 ? -27.019 -25.682 35.721 1.00 93.50 289 GLU A CA 1
ATOM 2271 C C . GLU A 1 289 ? -27.496 -24.289 36.153 1.00 93.50 289 GLU A C 1
ATOM 2273 O O . GLU A 1 289 ? -26.793 -23.574 36.873 1.00 93.50 289 GLU A O 1
ATOM 2278 N N . LYS A 1 290 ? -28.717 -23.923 35.749 1.00 94.25 290 LYS A N 1
ATOM 2279 C CA . LYS A 1 290 ? -29.353 -22.657 36.107 1.00 94.25 290 LYS A CA 1
ATOM 2280 C C . LYS A 1 290 ? -29.510 -22.531 37.615 1.00 94.25 290 LYS A C 1
ATOM 2282 O O . LYS A 1 290 ? -29.117 -21.511 38.176 1.00 94.25 290 LYS A O 1
ATOM 2287 N N . GLN A 1 291 ? -30.039 -23.560 38.274 1.00 94.31 291 GLN A N 1
ATOM 2288 C CA . GLN A 1 291 ? -30.223 -23.557 39.722 1.00 94.31 291 GLN A CA 1
ATOM 2289 C C . GLN A 1 291 ? -28.882 -23.417 40.455 1.00 94.31 291 GLN A C 1
ATOM 2291 O O . GLN A 1 291 ? -28.752 -22.569 41.337 1.00 94.31 291 GLN A O 1
ATOM 2296 N N . LYS A 1 292 ? -27.853 -24.154 40.017 1.00 96.19 292 LYS A N 1
ATOM 2297 C CA . LYS A 1 292 ? -26.503 -24.074 40.589 1.00 96.19 292 LYS A CA 1
ATOM 2298 C C . LYS A 1 292 ? -25.903 -22.666 40.490 1.00 96.19 292 LYS A C 1
ATOM 2300 O O . LYS A 1 292 ? -25.388 -22.151 41.481 1.00 96.19 292 LYS A O 1
ATOM 2305 N N . LYS A 1 293 ? -25.996 -22.023 39.320 1.00 95.19 293 LYS A N 1
ATOM 2306 C CA . LYS A 1 293 ? -25.514 -20.643 39.117 1.00 95.19 293 LYS A CA 1
ATOM 2307 C C . LYS A 1 293 ? -26.284 -19.635 39.970 1.00 95.19 293 LYS A C 1
ATOM 2309 O O . LYS A 1 293 ? -25.679 -18.756 40.576 1.00 95.19 293 LYS A O 1
ATOM 2314 N N . LEU A 1 294 ? -27.610 -19.767 40.053 1.00 95.69 294 LEU A N 1
ATOM 2315 C CA . LEU A 1 294 ? -28.441 -18.885 40.878 1.00 95.69 294 LEU A CA 1
ATOM 2316 C C . LEU A 1 294 ? -28.091 -18.993 42.365 1.00 95.69 294 LEU A C 1
ATOM 2318 O O . LEU A 1 294 ? -28.027 -17.969 43.044 1.00 95.69 294 LEU A O 1
ATOM 2322 N N . GLU A 1 295 ? -27.842 -20.202 42.868 1.00 96.50 295 GLU A N 1
ATOM 2323 C CA . GLU A 1 295 ? -27.400 -20.425 44.248 1.00 96.50 295 GLU A CA 1
ATOM 2324 C C . GLU A 1 295 ? -26.020 -19.816 44.513 1.00 96.50 295 GLU A C 1
ATOM 2326 O O . GLU A 1 295 ? -25.838 -19.122 45.516 1.00 96.50 295 GLU A O 1
ATOM 2331 N N . GLU A 1 296 ? -25.070 -20.016 43.594 1.00 96.38 296 GLU A N 1
ATOM 2332 C CA . GLU A 1 296 ? -23.726 -19.438 43.674 1.00 96.38 296 GLU A CA 1
ATOM 2333 C C . GLU A 1 296 ? -23.772 -17.905 43.712 1.00 96.38 296 GLU A C 1
ATOM 2335 O O . GLU A 1 296 ? -23.233 -17.291 44.637 1.00 96.38 296 GLU A O 1
ATOM 2340 N N . TYR A 1 297 ? -24.465 -17.278 42.757 1.00 96.50 297 TYR A N 1
ATOM 2341 C CA . TYR A 1 297 ? -24.589 -15.823 42.704 1.00 96.50 297 TYR A CA 1
ATOM 2342 C C . TYR A 1 297 ? -25.326 -15.276 43.925 1.00 96.50 297 TYR A C 1
ATOM 2344 O O . TYR A 1 297 ? -24.871 -14.305 44.522 1.00 96.50 297 TYR A O 1
ATOM 2352 N N . ASN A 1 298 ? -26.415 -15.915 44.364 1.00 95.06 298 ASN A N 1
ATOM 2353 C CA . ASN A 1 298 ? -27.155 -15.479 45.548 1.00 95.06 298 ASN A CA 1
ATOM 2354 C C . ASN A 1 298 ? -26.305 -15.551 46.826 1.00 95.06 298 ASN A C 1
ATOM 2356 O O . ASN A 1 298 ? -26.364 -14.641 47.652 1.00 95.06 298 ASN A O 1
ATOM 2360 N N . LYS A 1 299 ? -25.476 -16.591 46.980 1.00 96.69 299 LYS A N 1
ATOM 2361 C CA . LYS A 1 299 ? -24.535 -16.685 48.103 1.00 96.69 299 LYS A CA 1
ATOM 2362 C C . LYS A 1 299 ? -23.562 -15.502 48.108 1.00 96.69 299 LYS A C 1
ATOM 2364 O O . LYS A 1 299 ? -23.410 -14.850 49.138 1.00 96.69 299 LYS A O 1
ATOM 2369 N N . GLN A 1 300 ? -22.961 -15.191 46.958 1.00 96.00 300 GLN A N 1
ATOM 2370 C CA . GLN A 1 300 ? -22.034 -14.062 46.819 1.00 96.00 300 GLN A CA 1
ATOM 2371 C C . GLN A 1 300 ? -22.718 -12.712 47.080 1.00 96.00 300 GLN A C 1
ATOM 2373 O O . GLN A 1 300 ? -22.173 -11.873 47.793 1.00 96.00 300 GLN A O 1
ATOM 2378 N N . ILE A 1 301 ? -23.945 -12.525 46.579 1.00 94.81 301 ILE A N 1
ATOM 2379 C CA . ILE A 1 301 ? -24.766 -11.335 46.847 1.00 94.81 301 ILE A CA 1
ATOM 2380 C C . ILE A 1 301 ? -24.996 -11.170 48.352 1.00 94.81 301 ILE A C 1
ATOM 2382 O O . ILE A 1 301 ? -24.815 -10.073 48.877 1.00 94.81 301 ILE A O 1
ATOM 2386 N N . GLN A 1 302 ? -25.364 -12.237 49.069 1.00 94.38 302 GLN A N 1
ATOM 2387 C CA . GLN A 1 302 ? -25.603 -12.171 50.515 1.00 94.38 302 GLN A CA 1
ATOM 2388 C C . GLN A 1 302 ? -24.332 -11.870 51.317 1.00 94.38 302 GLN A C 1
ATOM 2390 O O . GLN A 1 302 ? -24.394 -11.112 52.287 1.00 94.38 302 GLN A O 1
ATOM 2395 N N . GLU A 1 303 ? -23.196 -12.458 50.936 1.00 93.75 303 GLU A N 1
ATOM 2396 C CA . GLU A 1 303 ? -21.894 -12.209 51.567 1.00 93.75 303 GLU A CA 1
ATOM 2397 C C . GLU A 1 303 ? -21.474 -10.740 51.402 1.00 93.75 303 GLU A C 1
ATOM 2399 O O . GLU A 1 303 ? -21.214 -10.060 52.397 1.00 93.75 303 GLU A O 1
ATOM 2404 N N . LEU A 1 304 ? -21.514 -10.218 50.172 1.00 92.88 304 LEU A N 1
ATOM 2405 C CA . LEU A 1 304 ? -21.180 -8.822 49.868 1.00 92.88 304 LEU A CA 1
ATOM 2406 C C . LEU A 1 304 ? -22.168 -7.829 50.497 1.00 92.88 304 LEU A C 1
ATOM 2408 O O . LEU A 1 304 ? -21.742 -6.843 51.093 1.00 92.88 304 LEU A O 1
ATOM 2412 N N . SER A 1 305 ? -23.479 -8.103 50.457 1.00 90.62 305 SER A N 1
ATOM 2413 C CA . SER A 1 305 ? -24.493 -7.221 51.067 1.00 90.62 305 SER A CA 1
ATOM 2414 C C . SER A 1 305 ? -24.292 -7.071 52.577 1.00 90.62 305 SER A C 1
ATOM 2416 O O . SER A 1 305 ? -24.461 -5.984 53.123 1.00 90.62 305 SER A O 1
ATOM 2418 N N . LYS A 1 306 ? -23.902 -8.153 53.269 1.00 91.56 306 LYS A N 1
ATOM 2419 C CA . LYS A 1 306 ? -23.589 -8.112 54.707 1.00 91.56 306 LYS A CA 1
ATOM 2420 C C . LYS A 1 306 ? -22.299 -7.355 55.010 1.00 91.56 306 LYS A C 1
ATOM 2422 O O . LYS A 1 306 ? -22.196 -6.786 56.091 1.00 91.56 306 LYS A O 1
ATOM 2427 N N . SER A 1 307 ? -21.321 -7.398 54.105 1.00 88.69 307 SER A N 1
ATOM 2428 C CA . SER A 1 307 ? -20.060 -6.660 54.239 1.00 88.69 307 SER A CA 1
ATOM 2429 C C . SER A 1 307 ? -20.282 -5.152 54.087 1.00 88.69 307 SER A C 1
ATOM 2431 O O . SER A 1 307 ? -19.821 -4.379 54.915 1.00 88.69 307 SER A O 1
ATOM 2433 N N . LEU A 1 308 ? -21.061 -4.751 53.077 1.00 85.44 308 LEU A N 1
ATOM 2434 C CA . LEU A 1 308 ? -21.332 -3.351 52.724 1.00 85.44 308 LEU A CA 1
ATOM 2435 C C . LEU A 1 308 ? -22.371 -2.655 53.619 1.00 85.44 308 LEU A C 1
ATOM 2437 O O . LEU A 1 308 ? -22.452 -1.431 53.621 1.00 85.44 308 LEU A O 1
ATOM 2441 N N . GLY A 1 309 ? -23.207 -3.421 54.328 1.00 71.62 309 GLY A N 1
ATOM 2442 C CA . GLY A 1 309 ? -24.212 -2.904 55.265 1.00 71.62 309 GLY A 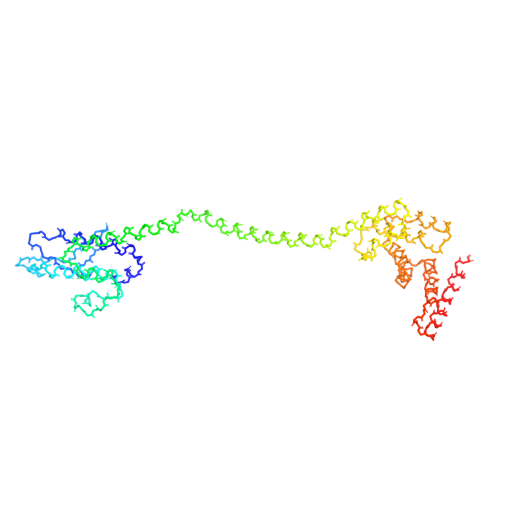CA 1
ATOM 2443 C C . GLY A 1 309 ? -23.717 -2.717 56.705 1.00 71.62 309 GLY A C 1
ATOM 2444 O O . GLY A 1 309 ? -24.537 -2.428 57.577 1.00 71.62 309 GLY A O 1
ATOM 2445 N N . LYS A 1 310 ? -22.424 -2.940 56.966 1.00 49.56 310 LYS A N 1
ATOM 2446 C CA . LYS A 1 310 ? -21.747 -2.655 58.240 1.00 49.56 310 LYS A CA 1
ATOM 2447 C C . LYS A 1 310 ? -21.004 -1.330 58.161 1.00 49.56 310 LYS A C 1
ATOM 2449 O O . LYS A 1 310 ? -20.963 -0.655 59.210 1.00 49.56 310 LYS A O 1
#

pLDDT: mean 89.4, std 7.94, range [49.56, 98.0]

Sequence (310 aa):
MSLILERKSELERLELILQLKNLTAHNSGYKVPFVHPENIFLIDGNFSYVHIGIREGVAPMNFDSELFLSQYKALSLAILNPKISYDNFVNGETSLRDKFSQAIASCDSFEEIQHLVEAKLSKEKQKEAAALVKVSKGRYRFFKYAGSVAVIGAIAMAVLTVIDQKTTIPKQKAIMSAQADFITNHYDKTLDDLKSYQPNQLSKDARFVLASSSINLANLSQTQKAAVLNNISSTTDNNTLNYWIYQGRGEFEKALNLAKNIGDDQLTLLAYTDLYQATKLNTSMNGDEKQKKLEEYNKQIQELSKSLGK

Organism: Lactococcus lactis subsp. cremoris (NCBI:txid1359)

InterPro domains:
  IPR018778 Type VII secretion system EssB [PF10140] (6-306)
  IPR018778 Type VII secretion system EssB [TIGR03926] (6-306)
  IPR042565 Type VII secretion system EssB, C-terminal [G3DSA:1.25.40.680] (165-310)

Foldseek 3Di:
DLVVLVPDDLLVLLLLLLLCVLVVVVPDDFKADDQDPVQWDADPSHIDGVDIAGQPPGPVNDHDPVLVLQSSLLVSLCSNVSVDHSVCSSVVVDDDPDPLNVQSNVDPDSVSNNVSSVVVSVVVVVVCVVVDDDDDPVVVVCCVVVVVVVVVVVVVVVVVVVVCVVPVVLQVVLLVQLVVCLVVLVLVVNLVSCVVDQLVRDQLQSLLSNLLSLLVVAPDDPVVSVVVNVVGDSVDDSLSSNLSNCNSVLVLVSNCVSCVVVVPLVSNLSSLVSVLVVLVPDPPDDPVVSVVSNVVSVVSNVVSVVVVVD

Radius of gyration: 50.05 Å; chains: 1; bounding box: 90×43×127 Å

Secondary structure (DSSP, 8-state):
-HHHHTTS-HHHHHHHHHHGGGGGGG--TTEEE---GGGEEEETTEEEES-EEETTTBSS-S--HHHHHHHHHHHHHHHH-TTS-HHHHHTT-----SHHHHHHHT-SSHHHHHHHHHHHHHHHHHHHHHH-----HHHHHHHHHHHHHHHHHHHHHHHHHHHHHHTHHHHHHHHHHHHHHHHTT-HHHHHHHHTTS-GGGS-HHHHHHHHHHHHHHSS--HHHHHHHHTT--TTS-HHHHHHHHHHHTT-HHHHHHHHHHHT-HHHHHHHHHHHHHHHHH-SSS-HHHHHHHHHHHHHHHHHHHHHHT-